Protein AF-A0ABD2H6T9-F1 (afdb_monomer)

pLDDT: mean 87.63, std 18.27, range [44.16, 98.94]

Sequence (181 aa):
MWTENDELYKSREKKKKKNRLYLDQTLDSKMRRVFILLAVLCVCDGVMFGQLCNGNSANSRRTSDKWGRGNYGASRGARLHKGLDIVCSDGSIVYAPFDVTLNGKVTVYTDPNKAAINSGINLSGEGLCFKLFYVQPDRTSGTVRAGQRLGVMLPMQSVYPEITSHIHVQMCDRSDPTPHF

Mean predicted aligned error: 11.59 Å

Secondary structure (DSSP, 8-state):
---THHHHHHHHHHHHHHHHHHHHHHHHHHHHHHHHTTS-------------BTTBTT-PBP-EETTEE-STT-EETTEE--SEEEE--TTPEEE-SSSEEEEEEE---S-GGGGGG--EEEEEETTEEEEEESEEES-SEEEE-TTSEEEEE--GGGTSTTS--EEEEEETT----GGG-

Foldseek 3Di:
DDDPVVVVVVVVVVVVVVVVVVVVVVVVVVVVVVVVVVPPPPPPVDAAFADFWDVQRPQDFAQQDPCWGQFFQTDPDVDGQLFGWGFYAAFTWTWGRAKKFWPFKAQPDPDPLCVQQGIWTWIDDPNFTKIKGQFDAPDRGDIDGGGDTGGTGTNVCSSVPGGRRTITIHTPVSPGCVVND

Solvent-accessible surface area (backbone atoms only — not comparable to full-atom values): 9852 Å² total; per-residue (Å²): 136,85,65,75,64,60,59,56,51,54,50,52,52,52,51,52,53,51,51,50,52,51,50,51,56,54,53,52,60,53,49,55,55,58,57,64,73,68,72,75,77,77,76,76,80,68,70,61,62,40,40,40,27,57,97,22,74,81,51,50,64,35,59,78,48,91,88,42,52,25,47,56,63,26,73,61,80,100,43,63,37,52,26,34,24,28,40,28,52,60,62,28,48,25,29,26,39,42,53,30,38,38,71,30,73,36,77,75,61,89,54,74,87,44,56,74,42,41,27,15,40,30,36,35,38,90,94,43,47,34,32,41,35,31,27,49,58,79,64,45,64,57,74,47,49,51,69,37,80,45,28,29,30,30,54,41,56,83,69,42,69,80,48,77,40,45,37,40,37,25,32,72,87,48,50,77,54,67,87,27,111

Nearest PDB structures (foldseek):
  5b0h-assembly1_B  TM=9.698E-01  e=4.864E-15  Homo sapiens
  4rnz-assembly1_A  TM=6.878E-01  e=1.137E-04  Helicobacter pylori 26695
  8kea-assembly1_C  TM=4.412E-01  e=7.124E-01  unclassified Caudoviricetes
  2yj6-assembly1_A  TM=2.874E-01  e=2.445E+00  Saccharolobus solfataricus P2
  8i59-assembly1_B  TM=1.963E-01  e=5.993E+00  Burkholderia sp.

Organism: Pagothenia borchgrevinki (NCBI:txid8213)

Structure (mmCIF, N/CA/C/O backbone):
data_AF-A0ABD2H6T9-F1
#
_entry.id   AF-A0ABD2H6T9-F1
#
loop_
_atom_site.group_PDB
_atom_site.id
_atom_site.type_symbol
_atom_site.label_atom_id
_atom_site.label_alt_id
_atom_site.label_comp_id
_atom_site.label_asym_id
_atom_site.label_entity_id
_atom_site.label_seq_id
_atom_site.pdbx_PDB_ins_code
_atom_site.Cartn_x
_atom_site.Cartn_y
_atom_site.Cartn_z
_atom_site.occupancy
_atom_site.B_iso_or_equiv
_atom_site.auth_seq_id
_atom_site.auth_comp_id
_atom_site.auth_asym_id
_atom_site.auth_atom_id
_atom_site.pdbx_PDB_model_num
ATOM 1 N N . MET A 1 1 ? -100.066 9.623 4.369 1.00 44.16 1 MET A N 1
ATOM 2 C CA . MET A 1 1 ? -99.700 9.409 2.956 1.00 44.16 1 MET A CA 1
ATOM 3 C C . MET A 1 1 ? -98.187 9.259 2.910 1.00 44.16 1 MET A C 1
ATOM 5 O O . MET A 1 1 ? -97.481 10.254 2.999 1.00 44.16 1 MET A O 1
ATOM 9 N N . TRP A 1 2 ? -97.709 8.013 2.960 1.00 49.19 2 TRP A N 1
ATOM 10 C CA . TRP A 1 2 ? -96.285 7.678 2.893 1.00 49.19 2 TRP A CA 1
ATOM 11 C C . TRP A 1 2 ? -95.826 7.879 1.453 1.00 49.19 2 TRP A C 1
ATOM 13 O O . TRP A 1 2 ? -96.452 7.335 0.548 1.00 49.19 2 TRP A O 1
ATOM 23 N N . THR A 1 3 ? -94.786 8.675 1.222 1.00 49.19 3 THR A N 1
ATOM 24 C CA . THR A 1 3 ? -94.218 8.807 -0.119 1.00 49.19 3 THR A CA 1
ATOM 25 C C . THR A 1 3 ? -93.032 7.855 -0.245 1.00 49.19 3 THR A C 1
ATOM 27 O O . THR A 1 3 ? -92.001 8.010 0.407 1.00 49.19 3 THR A O 1
ATOM 30 N N . GLU A 1 4 ? -93.198 6.858 -1.116 1.00 55.41 4 GLU A N 1
ATOM 31 C CA . GLU A 1 4 ? -92.241 5.808 -1.518 1.00 55.41 4 GLU A CA 1
ATOM 32 C C . GLU A 1 4 ? -90.841 6.330 -1.918 1.00 55.41 4 GLU A C 1
ATOM 34 O O . GLU A 1 4 ? -89.879 5.570 -2.029 1.00 55.41 4 GLU A O 1
ATOM 39 N N . ASN A 1 5 ? -90.691 7.644 -2.087 1.00 56.50 5 ASN A N 1
ATOM 40 C CA . ASN A 1 5 ? -89.434 8.307 -2.418 1.00 56.50 5 ASN A CA 1
ATOM 41 C C . ASN A 1 5 ? -88.401 8.281 -1.278 1.00 56.50 5 ASN A C 1
ATOM 43 O O . ASN A 1 5 ? -87.198 8.291 -1.550 1.00 56.50 5 ASN A O 1
ATOM 47 N N . ASP A 1 6 ? -88.838 8.213 -0.018 1.00 59.06 6 ASP A N 1
ATOM 48 C CA . ASP A 1 6 ? -87.937 8.334 1.135 1.00 59.06 6 ASP A CA 1
ATOM 49 C C . ASP A 1 6 ? -87.168 7.025 1.425 1.00 59.06 6 ASP A C 1
ATOM 51 O O . ASP A 1 6 ? -85.996 7.036 1.821 1.00 59.06 6 ASP A O 1
ATOM 55 N N . GLU A 1 7 ? -87.781 5.870 1.141 1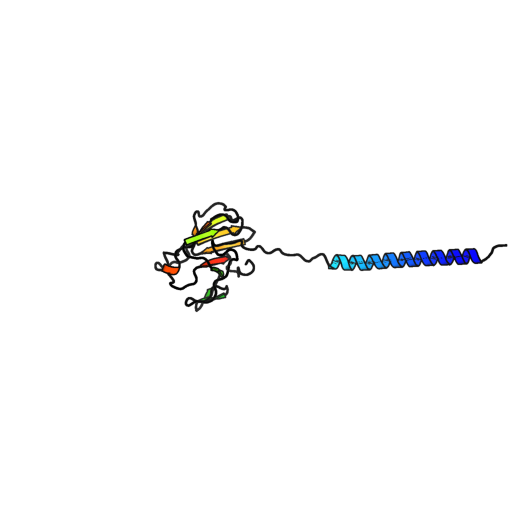.00 61.25 7 GLU A N 1
ATOM 56 C CA . GLU A 1 7 ? -87.110 4.566 1.229 1.00 61.25 7 GLU A CA 1
ATOM 57 C C . GLU A 1 7 ? -86.126 4.340 0.077 1.00 61.25 7 GLU A C 1
ATOM 59 O O . GLU A 1 7 ? -85.009 3.849 0.289 1.00 61.25 7 GLU A O 1
ATOM 64 N N . LEU A 1 8 ? -86.487 4.765 -1.140 1.00 60.56 8 LEU A N 1
ATOM 65 C CA . LEU A 1 8 ? -85.614 4.658 -2.308 1.00 60.56 8 LEU A CA 1
ATOM 66 C C . LEU A 1 8 ? -84.350 5.521 -2.143 1.00 60.56 8 LEU A C 1
ATOM 68 O O . LEU A 1 8 ? -83.248 5.102 -2.517 1.00 60.56 8 LEU A O 1
ATOM 72 N N . TYR A 1 9 ? -84.491 6.700 -1.528 1.00 61.84 9 TYR A N 1
ATOM 73 C CA . TYR A 1 9 ? -83.377 7.588 -1.200 1.00 61.84 9 TYR A CA 1
ATOM 74 C C . TYR A 1 9 ? -82.434 6.967 -0.155 1.00 61.84 9 TYR A C 1
ATOM 76 O O . TYR A 1 9 ? -81.223 6.875 -0.382 1.00 61.84 9 TYR A O 1
ATOM 84 N N . LYS A 1 10 ? -82.978 6.427 0.945 1.00 66.06 10 LYS A N 1
ATOM 85 C CA . LYS A 1 10 ? -82.189 5.744 1.991 1.00 66.06 10 LYS A CA 1
ATOM 86 C C . LYS A 1 10 ? -81.470 4.496 1.465 1.00 66.06 10 LYS A C 1
ATOM 88 O O . LYS A 1 10 ? -80.332 4.224 1.861 1.00 66.06 10 LYS A O 1
ATOM 93 N N . SER A 1 11 ? -82.092 3.760 0.543 1.00 68.00 11 SER A N 1
ATOM 94 C CA . SER A 1 11 ? -81.490 2.605 -0.138 1.00 68.00 11 SER A CA 1
ATOM 95 C C . SER A 1 11 ? -80.288 3.003 -1.011 1.00 68.00 11 SER A C 1
ATOM 97 O O . SER A 1 11 ? -79.216 2.392 -0.923 1.00 68.00 11 SER A O 1
ATOM 99 N N . ARG A 1 12 ? -80.412 4.087 -1.792 1.00 68.44 12 ARG A N 1
ATOM 100 C CA . ARG A 1 12 ? -79.323 4.612 -2.638 1.00 68.44 12 ARG A CA 1
ATOM 101 C C . ARG A 1 12 ? -78.134 5.117 -1.8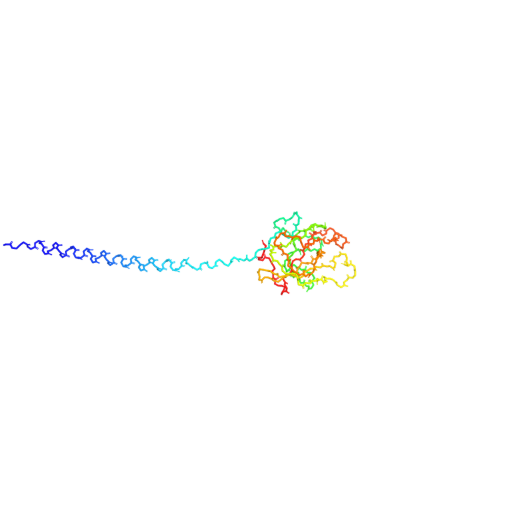17 1.00 68.44 12 ARG A C 1
ATOM 103 O O . ARG A 1 12 ? -76.992 4.817 -2.171 1.00 68.44 12 ARG A O 1
ATOM 110 N N . GLU A 1 13 ? -78.381 5.796 -0.700 1.00 71.12 13 GLU A N 1
ATOM 111 C CA . GLU A 1 13 ? -77.326 6.277 0.204 1.00 71.12 13 GLU A CA 1
ATOM 112 C C . GLU A 1 13 ? -76.579 5.132 0.906 1.00 71.12 13 GLU A C 1
ATOM 114 O O . GLU A 1 13 ? -75.345 5.140 0.981 1.00 71.12 13 GLU A O 1
ATOM 119 N N . LYS A 1 14 ? -77.286 4.076 1.336 1.00 64.81 14 LYS A N 1
ATOM 120 C CA . LYS A 1 14 ? -76.640 2.863 1.873 1.00 64.81 14 LYS A CA 1
ATOM 121 C C . LYS A 1 14 ? -75.766 2.171 0.825 1.00 64.81 14 LYS A C 1
ATOM 123 O O . LYS A 1 14 ? -74.656 1.748 1.148 1.00 64.81 14 LYS A O 1
ATOM 128 N N . LYS A 1 15 ? -76.222 2.088 -0.430 1.00 62.81 15 LYS A N 1
ATOM 129 C CA . LYS A 1 15 ? -75.455 1.474 -1.527 1.00 62.81 15 LYS A CA 1
ATOM 130 C C . LYS A 1 15 ? -74.214 2.299 -1.892 1.00 62.81 15 LYS A C 1
ATOM 132 O O . LYS A 1 15 ? -73.145 1.720 -2.069 1.00 62.81 15 LYS A O 1
ATOM 137 N N . LYS A 1 16 ? -74.314 3.637 -1.907 1.00 61.25 16 LYS A N 1
ATOM 138 C CA . LYS A 1 16 ? -73.161 4.541 -2.077 1.00 61.25 16 LYS A CA 1
ATOM 139 C C . LYS A 1 16 ? -72.138 4.394 -0.951 1.00 61.25 16 LYS A C 1
ATOM 141 O O . LYS A 1 16 ? -70.955 4.240 -1.242 1.00 61.25 16 LYS A O 1
ATOM 146 N N . LYS A 1 17 ? -72.570 4.382 0.317 1.00 62.22 17 LYS A N 1
ATOM 147 C CA . LYS A 1 17 ? -71.663 4.184 1.463 1.00 62.22 17 LYS A CA 1
ATOM 148 C C . LYS A 1 17 ? -70.980 2.820 1.426 1.00 62.22 17 LYS A C 1
ATOM 150 O O . LYS A 1 17 ? -69.776 2.750 1.644 1.00 62.22 17 LYS A O 1
ATOM 155 N N . LYS A 1 18 ? -71.716 1.756 1.088 1.00 64.00 18 LYS A N 1
ATOM 156 C CA . LYS A 1 18 ? -71.163 0.398 0.988 1.00 64.00 18 LYS A CA 1
ATOM 157 C C . LYS A 1 18 ? -70.146 0.273 -0.149 1.00 64.00 18 LYS A C 1
ATOM 159 O O . LYS A 1 18 ? -69.082 -0.289 0.075 1.00 64.00 18 LYS A O 1
ATOM 164 N N . ASN A 1 19 ? -70.419 0.861 -1.318 1.00 58.62 19 ASN A N 1
ATOM 165 C CA . ASN A 1 19 ? -69.454 0.909 -2.421 1.00 58.62 19 ASN A CA 1
ATOM 166 C C . ASN A 1 19 ? -68.223 1.756 -2.080 1.00 58.62 19 ASN A C 1
ATOM 168 O O . ASN A 1 19 ? -67.123 1.369 -2.451 1.00 58.62 19 ASN A O 1
ATOM 172 N N . ARG A 1 20 ? -68.384 2.871 -1.354 1.00 58.09 20 ARG A N 1
ATOM 173 C CA . ARG A 1 20 ? -67.258 3.707 -0.908 1.00 58.09 20 ARG A CA 1
ATOM 174 C C . ARG A 1 20 ? -66.355 2.961 0.074 1.00 58.09 20 ARG A C 1
ATOM 176 O O . ARG A 1 20 ? -65.150 2.976 -0.115 1.00 58.09 20 ARG A O 1
ATOM 183 N N . LEU A 1 21 ? -66.942 2.256 1.045 1.00 58.50 21 LEU A N 1
ATOM 184 C CA . LEU A 1 21 ? -66.225 1.386 1.986 1.00 58.50 21 LEU A CA 1
ATOM 185 C C . LEU A 1 21 ? -65.498 0.235 1.279 1.00 58.50 21 LEU A C 1
ATOM 187 O O . LEU A 1 21 ? -64.353 -0.048 1.610 1.00 58.50 21 LEU A O 1
ATOM 191 N N . TYR A 1 22 ? -66.130 -0.396 0.284 1.00 55.28 22 TYR A N 1
ATOM 192 C CA . TYR A 1 22 ? -65.488 -1.440 -0.521 1.00 55.28 22 TYR A CA 1
ATOM 193 C C . TYR A 1 22 ? -64.312 -0.884 -1.338 1.00 55.28 22 TYR A C 1
ATOM 195 O O . TYR A 1 22 ? -63.254 -1.505 -1.392 1.00 55.28 22 TYR A O 1
ATOM 203 N N . LEU A 1 23 ? -64.468 0.305 -1.935 1.00 55.66 23 LEU A N 1
ATOM 204 C CA . LEU A 1 23 ? -63.395 0.966 -2.680 1.00 55.66 23 LEU A CA 1
ATOM 205 C C . LEU A 1 23 ? -62.211 1.308 -1.759 1.00 55.66 23 LEU A C 1
ATOM 207 O O . LEU A 1 23 ? -61.081 0.989 -2.111 1.00 55.66 23 LEU A O 1
ATOM 211 N N . ASP A 1 24 ? -62.472 1.855 -0.567 1.00 55.12 24 ASP A N 1
ATOM 212 C CA . ASP A 1 24 ? -61.450 2.189 0.441 1.00 55.12 24 ASP A CA 1
ATOM 213 C C . ASP A 1 24 ? -60.686 0.940 0.916 1.00 55.12 24 ASP A C 1
ATOM 215 O O . ASP A 1 24 ? -59.458 0.900 0.896 1.00 55.12 24 ASP A O 1
ATOM 219 N N . GLN A 1 25 ? -61.411 -0.141 1.231 1.00 55.91 25 GLN A N 1
ATOM 220 C CA . GLN A 1 25 ? -60.817 -1.422 1.639 1.00 55.91 25 GLN A CA 1
ATOM 221 C C . GLN A 1 25 ? -59.960 -2.057 0.528 1.00 55.91 25 GLN A C 1
ATOM 223 O O . GLN A 1 25 ? -58.920 -2.659 0.803 1.00 55.91 25 GLN A O 1
ATOM 228 N N . THR A 1 26 ? -60.366 -1.919 -0.739 1.00 51.72 26 THR A N 1
ATOM 229 C CA . THR A 1 26 ? -59.589 -2.436 -1.882 1.00 51.72 26 THR A CA 1
ATOM 230 C C . THR A 1 26 ? -58.379 -1.569 -2.247 1.00 51.72 26 THR A C 1
ATOM 232 O O . THR A 1 26 ? -57.366 -2.111 -2.697 1.00 51.72 26 THR A O 1
ATOM 235 N N . LEU A 1 27 ? -58.446 -0.252 -2.021 1.00 52.72 27 LEU A N 1
ATOM 236 C CA . LEU A 1 27 ? -57.326 0.679 -2.203 1.00 52.72 27 LEU A CA 1
ATOM 237 C C . LEU A 1 27 ? -56.235 0.451 -1.144 1.00 52.72 27 LEU A C 1
ATOM 239 O O . LEU A 1 27 ? -55.056 0.397 -1.496 1.00 52.72 27 LEU A O 1
ATOM 243 N N . ASP A 1 28 ? -56.618 0.201 0.110 1.00 54.38 28 ASP A N 1
ATOM 244 C CA . ASP A 1 28 ? -55.701 -0.056 1.232 1.00 54.38 28 ASP A CA 1
ATOM 245 C C . ASP A 1 28 ? -54.959 -1.409 1.091 1.00 54.38 28 ASP A C 1
ATOM 247 O O . ASP A 1 28 ? -53.743 -1.522 1.279 1.00 54.38 28 ASP A O 1
ATOM 251 N N . SER A 1 29 ? -55.657 -2.449 0.612 1.00 53.50 29 SER A N 1
ATOM 252 C CA . SER A 1 29 ? -55.081 -3.781 0.356 1.00 53.50 29 SER A CA 1
ATOM 253 C C . SER A 1 29 ? -54.033 -3.810 -0.768 1.00 53.50 29 SER A C 1
ATOM 255 O O . SER A 1 29 ? -53.093 -4.611 -0.696 1.00 53.50 29 SER A O 1
ATOM 257 N N . LYS A 1 30 ? -54.195 -2.994 -1.818 1.00 52.72 30 LYS A N 1
ATOM 258 C CA . LYS A 1 30 ? -53.235 -2.914 -2.933 1.00 52.72 30 LYS A CA 1
ATOM 259 C C . LYS A 1 30 ? -52.037 -2.033 -2.580 1.00 52.72 30 LYS A C 1
ATOM 261 O O . LYS A 1 30 ? -50.915 -2.415 -2.903 1.00 52.72 30 LYS A O 1
ATOM 266 N N . MET A 1 31 ? -52.244 -0.925 -1.862 1.00 53.78 31 MET A N 1
ATOM 267 C CA . MET A 1 31 ? -51.153 -0.039 -1.436 1.00 53.78 31 MET A CA 1
ATOM 268 C C . MET A 1 31 ? -50.222 -0.704 -0.420 1.00 53.78 31 MET A C 1
ATOM 270 O O . MET A 1 31 ? -49.008 -0.640 -0.592 1.00 53.78 31 MET A O 1
ATOM 274 N N . ARG A 1 32 ? -50.749 -1.441 0.570 1.00 50.56 32 ARG A N 1
ATOM 275 C CA . ARG A 1 32 ? -49.905 -2.174 1.537 1.00 50.56 32 ARG A CA 1
ATOM 276 C C . ARG A 1 32 ? -48.982 -3.203 0.884 1.00 50.56 32 ARG A C 1
ATOM 278 O O . ARG A 1 32 ? -47.858 -3.380 1.337 1.00 50.56 32 ARG A O 1
ATOM 285 N N . ARG A 1 33 ? -49.420 -3.867 -0.191 1.00 49.84 33 ARG A N 1
ATOM 286 C CA . ARG A 1 33 ? -48.581 -4.843 -0.911 1.00 49.84 33 ARG A CA 1
ATOM 287 C C . ARG A 1 33 ? -47.489 -4.174 -1.744 1.00 49.84 33 ARG A C 1
ATOM 289 O O . ARG A 1 33 ? -46.393 -4.713 -1.824 1.00 49.84 33 ARG A O 1
ATOM 296 N N . VAL A 1 34 ? -47.760 -2.997 -2.309 1.00 51.56 34 VAL A N 1
ATOM 297 C CA . VAL A 1 34 ? -46.768 -2.224 -3.075 1.00 51.56 34 VAL A CA 1
ATOM 298 C C . VAL A 1 34 ? -45.720 -1.588 -2.153 1.00 51.56 34 VAL A C 1
ATOM 300 O O . VAL A 1 34 ? -44.543 -1.592 -2.492 1.00 51.56 34 VAL A O 1
ATOM 303 N N . PHE A 1 35 ? -46.105 -1.131 -0.956 1.00 46.03 35 PHE A N 1
ATOM 304 C CA . PHE A 1 35 ? -45.155 -0.566 0.010 1.00 46.03 35 PHE A CA 1
ATOM 305 C C . PHE A 1 35 ? -44.273 -1.618 0.705 1.00 46.03 35 PHE A C 1
ATOM 307 O O . PHE A 1 35 ? -43.118 -1.330 1.001 1.00 46.03 35 PHE A O 1
ATOM 314 N N . ILE A 1 36 ? -44.759 -2.847 0.918 1.00 49.41 36 ILE A N 1
ATOM 315 C CA . ILE A 1 36 ? -43.944 -3.924 1.516 1.00 49.41 36 ILE A CA 1
ATOM 316 C C . ILE A 1 36 ? -42.931 -4.500 0.507 1.00 49.41 36 ILE A C 1
ATOM 318 O O . ILE A 1 36 ? -41.855 -4.939 0.901 1.00 49.41 36 ILE A O 1
ATOM 322 N N . LEU A 1 37 ? -43.218 -4.435 -0.798 1.00 45.34 37 LEU A N 1
ATOM 323 C CA . LEU A 1 37 ? -42.283 -4.855 -1.853 1.00 45.34 37 LEU A CA 1
ATOM 324 C C . LEU A 1 37 ? -41.152 -3.845 -2.131 1.00 45.34 37 LEU A C 1
ATOM 326 O O . LEU A 1 37 ? -40.207 -4.197 -2.831 1.00 45.34 37 LEU A O 1
ATOM 330 N N . LEU A 1 38 ? -41.207 -2.628 -1.575 1.00 47.94 38 LEU A N 1
ATOM 331 C CA . LEU A 1 38 ? -40.192 -1.584 -1.792 1.00 47.94 38 LEU A CA 1
ATOM 332 C C . LEU A 1 38 ? -39.198 -1.405 -0.625 1.00 47.94 38 LEU A C 1
ATOM 334 O O . LEU A 1 38 ? -38.320 -0.552 -0.707 1.00 47.94 38 LEU A O 1
ATOM 338 N N . ALA A 1 39 ? -39.321 -2.177 0.460 1.00 52.03 39 ALA A N 1
ATOM 339 C CA . ALA A 1 39 ? -38.617 -1.920 1.723 1.00 52.03 39 ALA A CA 1
ATOM 340 C C . ALA A 1 39 ? -37.521 -2.945 2.082 1.00 52.03 39 ALA A C 1
ATOM 342 O O . ALA A 1 39 ? -37.197 -3.107 3.255 1.00 52.03 39 ALA A O 1
ATOM 343 N N . VAL A 1 40 ? -36.935 -3.638 1.100 1.00 54.94 40 VAL A N 1
ATOM 344 C CA . VAL A 1 40 ? -35.737 -4.477 1.317 1.00 54.94 40 VAL A CA 1
ATOM 345 C C . VAL A 1 40 ? -34.719 -4.247 0.198 1.00 54.94 40 VAL A C 1
ATOM 347 O O . VAL A 1 40 ? -34.244 -5.171 -0.453 1.00 54.94 40 VAL A O 1
ATOM 350 N N . LEU A 1 41 ? -34.363 -2.986 -0.043 1.00 54.38 41 LEU A N 1
ATOM 351 C CA . LEU A 1 41 ? -33.025 -2.690 -0.545 1.00 54.38 41 LEU A CA 1
ATOM 352 C C . LEU A 1 41 ? -32.121 -2.694 0.685 1.00 54.38 41 LEU A C 1
ATOM 354 O O . LEU A 1 41 ? -31.950 -1.676 1.349 1.00 54.38 41 LEU A O 1
ATOM 358 N N . CYS A 1 42 ? -31.624 -3.880 1.042 1.00 57.53 42 CYS A N 1
ATOM 359 C CA . CYS A 1 42 ? -30.495 -3.997 1.951 1.00 57.53 42 CYS A CA 1
ATOM 360 C C . CYS A 1 42 ? -29.316 -3.341 1.227 1.00 57.53 42 CYS A C 1
ATOM 362 O O . CYS A 1 42 ? -28.673 -3.965 0.382 1.00 57.53 42 CYS A O 1
ATOM 364 N N . VAL A 1 43 ? -29.117 -2.044 1.454 1.00 54.59 43 VAL A N 1
ATOM 365 C CA . VAL A 1 43 ? -27.894 -1.367 1.042 1.00 54.59 43 VAL A CA 1
ATOM 366 C C . VAL A 1 43 ? -26.831 -1.933 1.969 1.00 54.59 43 VAL A C 1
ATOM 368 O O . VAL A 1 43 ? -26.699 -1.527 3.119 1.00 54.59 43 VAL A O 1
ATOM 371 N N . CYS A 1 44 ? -26.163 -2.991 1.520 1.00 58.03 44 CYS A N 1
ATOM 372 C CA . CYS A 1 44 ? -24.944 -3.445 2.155 1.00 58.03 44 CYS A CA 1
ATOM 373 C C . CYS A 1 44 ? -23.916 -2.345 1.882 1.00 58.03 44 CYS A C 1
ATOM 375 O O . CYS A 1 44 ? -23.270 -2.373 0.835 1.00 58.03 44 CYS A O 1
ATOM 377 N N . ASP A 1 45 ? -23.819 -1.348 2.761 1.00 67.19 45 ASP A N 1
ATOM 378 C CA . ASP A 1 45 ? -22.731 -0.377 2.710 1.00 67.19 45 ASP A CA 1
ATOM 379 C C . ASP A 1 45 ? -21.425 -1.163 2.880 1.00 67.19 45 ASP A C 1
ATOM 381 O O . ASP A 1 45 ? -21.084 -1.640 3.964 1.00 67.19 45 ASP A O 1
ATOM 385 N N . GLY A 1 46 ? -20.745 -1.413 1.761 1.00 82.31 46 GLY A N 1
ATOM 386 C CA . GLY A 1 46 ? -19.451 -2.073 1.754 1.00 82.31 46 GLY A CA 1
ATOM 387 C C . GLY A 1 46 ? -18.422 -1.176 2.430 1.00 82.31 46 GLY A C 1
ATOM 388 O O . GLY A 1 46 ? -18.403 0.034 2.212 1.00 82.31 46 GLY A O 1
ATOM 389 N N . VAL A 1 47 ? -17.551 -1.763 3.249 1.00 94.19 47 VAL A N 1
ATOM 390 C CA . VAL A 1 47 ? -16.431 -1.033 3.853 1.00 94.19 47 VAL A CA 1
ATOM 391 C C . VAL A 1 47 ? -15.504 -0.544 2.745 1.00 94.19 47 VAL A C 1
ATOM 393 O O . VAL A 1 47 ? -15.024 -1.354 1.948 1.00 94.19 47 VAL A O 1
ATOM 396 N N . MET A 1 48 ? -15.229 0.760 2.724 1.00 97.19 48 MET A N 1
ATOM 397 C CA . MET A 1 48 ? -14.318 1.397 1.771 1.00 97.19 48 MET A CA 1
ATOM 398 C C . MET A 1 48 ? -13.045 1.851 2.479 1.00 97.19 48 MET A C 1
ATOM 400 O O . MET A 1 48 ? -13.083 2.370 3.595 1.00 97.19 48 MET A O 1
ATOM 404 N N . PHE A 1 49 ? -11.902 1.677 1.824 1.00 98.38 49 PHE A N 1
ATOM 405 C CA . PHE A 1 49 ? -10.630 2.156 2.342 1.00 98.38 49 PHE A CA 1
ATOM 406 C C . PHE A 1 49 ? -10.555 3.677 2.228 1.00 98.38 49 PHE A C 1
ATOM 408 O O . PHE A 1 49 ? -10.625 4.234 1.131 1.00 98.38 49 PHE A O 1
ATOM 415 N N . GLY A 1 50 ? -10.317 4.350 3.356 1.00 98.50 50 GLY A N 1
ATOM 416 C CA . GLY A 1 50 ? -9.862 5.735 3.353 1.00 98.50 50 GLY A CA 1
ATOM 417 C C . GLY A 1 50 ? -8.502 5.892 2.665 1.00 98.50 50 GLY A C 1
ATOM 418 O O . GLY A 1 50 ? -7.857 4.919 2.263 1.00 98.50 50 GLY A O 1
ATOM 419 N N . GLN A 1 51 ? -8.051 7.137 2.520 1.00 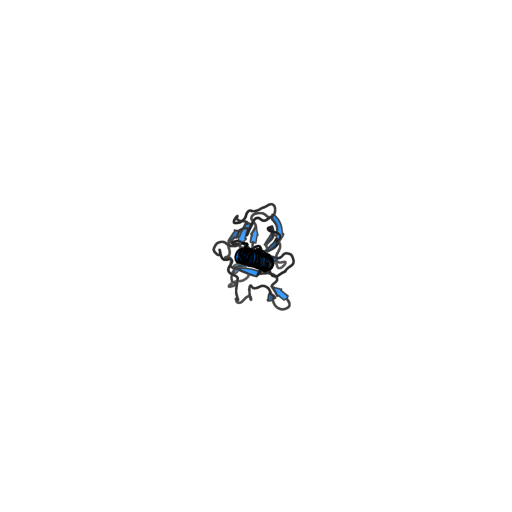98.62 51 GLN A N 1
ATOM 420 C CA . GLN A 1 51 ? -6.760 7.453 1.910 1.00 98.62 51 GLN A CA 1
ATOM 421 C C . GLN A 1 51 ? -5.629 6.648 2.562 1.00 98.62 51 GLN A C 1
ATOM 423 O O . GLN A 1 51 ? -5.401 6.755 3.763 1.00 98.62 51 GLN A O 1
ATOM 428 N N . LEU A 1 52 ? -4.878 5.896 1.757 1.00 98.69 52 LEU A N 1
ATOM 429 C CA . LEU A 1 52 ? -3.727 5.136 2.238 1.00 98.69 52 LEU A CA 1
ATOM 430 C C . LEU A 1 52 ? -2.424 5.915 2.151 1.00 98.69 52 LEU A C 1
ATOM 432 O O . LEU A 1 52 ? -1.561 5.728 2.998 1.00 98.69 52 LEU A O 1
ATOM 436 N N . CYS A 1 53 ? -2.254 6.764 1.139 1.00 98.75 53 CYS A N 1
ATOM 437 C CA . CYS A 1 53 ? -0.968 7.393 0.865 1.00 98.75 53 CYS A CA 1
ATOM 438 C C . CYS A 1 53 ? -1.073 8.910 0.756 1.00 98.75 53 CYS A C 1
ATOM 440 O O . CYS A 1 53 ? -1.963 9.451 0.092 1.00 98.75 53 CYS A O 1
ATOM 442 N N . ASN A 1 54 ? -0.129 9.614 1.378 1.00 98.69 54 ASN A N 1
ATOM 443 C CA . ASN A 1 54 ? 0.021 11.050 1.199 1.00 98.69 54 ASN A CA 1
ATOM 444 C C . ASN A 1 54 ? 0.277 11.399 -0.276 1.00 98.69 54 ASN A C 1
ATOM 446 O O . ASN A 1 54 ? 1.130 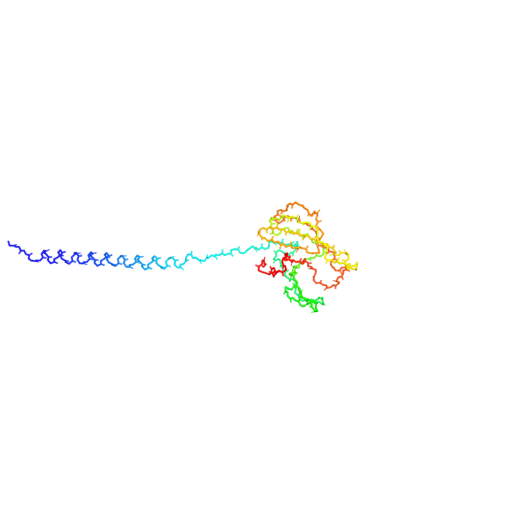10.797 -0.927 1.00 98.69 54 ASN A O 1
ATOM 450 N N . GLY A 1 55 ? -0.475 12.373 -0.792 1.00 97.88 55 GLY A N 1
ATOM 451 C CA . GLY A 1 55 ? -0.471 12.736 -2.213 1.00 97.88 55 GLY A CA 1
ATOM 452 C C . GLY A 1 55 ? -1.374 11.878 -3.111 1.00 97.88 55 GLY A C 1
ATOM 453 O O . GLY A 1 55 ? -1.435 12.142 -4.306 1.00 97.88 55 GLY A O 1
ATOM 454 N N . ASN A 1 56 ? -2.104 10.893 -2.567 1.00 98.50 56 ASN A N 1
ATOM 455 C CA . ASN A 1 56 ? -3.061 10.070 -3.315 1.00 98.50 56 ASN A CA 1
ATOM 456 C C . ASN A 1 56 ? -4.378 9.870 -2.536 1.00 98.50 56 ASN A C 1
ATOM 458 O O . ASN A 1 56 ? -4.696 8.767 -2.095 1.00 98.50 56 ASN A O 1
ATOM 462 N N . SER A 1 57 ? -5.150 10.946 -2.351 1.00 97.81 57 SER A N 1
ATOM 463 C CA . SER A 1 57 ? -6.415 10.921 -1.592 1.00 97.81 57 SER A CA 1
ATOM 464 C C . SER A 1 57 ? -7.494 10.022 -2.198 1.00 97.81 57 SER A C 1
ATOM 466 O O . SER A 1 57 ? -8.321 9.489 -1.467 1.00 97.81 57 SER A O 1
ATOM 468 N N . ALA A 1 58 ? -7.465 9.818 -3.516 1.00 97.81 58 ALA A N 1
ATOM 469 C CA . ALA A 1 58 ? -8.420 8.980 -4.236 1.00 97.81 58 ALA A CA 1
ATOM 470 C C . ALA A 1 58 ? -8.019 7.495 -4.298 1.00 97.81 58 ALA A C 1
ATOM 472 O O . ALA A 1 58 ? -8.683 6.726 -4.987 1.00 97.81 58 ALA A O 1
ATOM 473 N N . ASN A 1 59 ? -6.913 7.092 -3.654 1.00 98.56 59 ASN A N 1
ATOM 474 C CA . ASN A 1 59 ? -6.362 5.737 -3.756 1.00 98.56 59 ASN A CA 1
ATOM 475 C C . ASN A 1 59 ? -6.231 5.260 -5.219 1.00 98.56 59 ASN A C 1
ATOM 477 O O . ASN A 1 59 ? -6.579 4.130 -5.566 1.00 98.56 59 ASN A O 1
ATOM 481 N N . SER A 1 60 ? -5.725 6.132 -6.098 1.00 98.56 60 SER A N 1
ATOM 482 C CA . SER A 1 60 ? -5.495 5.792 -7.503 1.00 98.56 60 SER A CA 1
ATOM 483 C C . SER A 1 60 ? -4.639 4.527 -7.628 1.00 98.56 60 SER A C 1
ATOM 485 O O . SER A 1 60 ? -3.654 4.335 -6.907 1.00 98.56 60 SER A O 1
ATOM 487 N N . ARG A 1 61 ? -5.060 3.635 -8.526 1.00 98.56 61 ARG A N 1
ATOM 488 C CA . ARG A 1 61 ? -4.487 2.298 -8.700 1.00 98.56 61 ARG A CA 1
ATOM 489 C C . ARG A 1 61 ? -3.310 2.356 -9.664 1.00 98.56 61 ARG A C 1
ATOM 491 O O . ARG A 1 61 ? -3.377 3.033 -10.690 1.00 98.56 61 ARG A O 1
ATOM 498 N N . ARG A 1 62 ? -2.256 1.592 -9.382 1.00 98.44 62 ARG A N 1
ATOM 499 C CA . ARG A 1 62 ? -1.158 1.393 -10.330 1.00 98.44 62 ARG A CA 1
ATOM 500 C C . ARG A 1 62 ? -1.676 0.652 -11.564 1.00 98.44 62 ARG A C 1
ATOM 502 O O . ARG A 1 62 ? -2.312 -0.399 -11.464 1.00 98.44 62 ARG A O 1
ATOM 509 N N . THR A 1 63 ? -1.356 1.186 -12.736 1.00 97.62 63 THR A N 1
ATOM 510 C CA . THR A 1 63 ? -1.739 0.626 -14.036 1.00 97.62 63 THR A CA 1
ATOM 511 C C . THR A 1 63 ? -0.667 -0.336 -14.558 1.00 97.62 63 THR A C 1
ATOM 513 O O . THR A 1 63 ? -0.168 -1.171 -13.804 1.00 97.62 63 THR A O 1
ATOM 516 N N . SER A 1 64 ? -0.352 -0.281 -15.855 1.00 97.81 64 SER A N 1
ATOM 517 C CA . SER A 1 64 ? 0.750 -1.031 -16.455 1.00 97.81 64 SER A CA 1
ATOM 518 C C . SER A 1 64 ? 2.024 -0.196 -16.465 1.00 97.81 64 SER A C 1
ATOM 520 O O . SER A 1 64 ? 1.977 0.986 -16.791 1.00 97.81 64 SER A O 1
ATOM 522 N N . ASP A 1 65 ? 3.148 -0.840 -16.191 1.00 97.69 65 ASP A N 1
ATOM 523 C CA . ASP A 1 65 ? 4.501 -0.342 -16.435 1.00 97.69 65 ASP A CA 1
ATOM 524 C C . ASP A 1 65 ? 5.398 -1.519 -16.870 1.00 97.69 65 ASP A C 1
ATOM 526 O O . ASP A 1 65 ? 4.908 -2.631 -17.107 1.00 97.69 65 ASP A O 1
ATOM 530 N N . LYS A 1 66 ? 6.711 -1.300 -17.002 1.00 96.94 66 LYS A N 1
ATOM 531 C CA . LYS A 1 66 ? 7.647 -2.337 -17.471 1.00 96.94 66 LYS A CA 1
ATOM 532 C C . LYS A 1 66 ? 7.749 -3.559 -16.543 1.00 96.94 66 LYS A C 1
ATOM 534 O O . LYS A 1 66 ? 8.219 -4.608 -16.972 1.00 96.94 66 LYS A O 1
ATOM 539 N N . TRP A 1 67 ? 7.308 -3.440 -15.288 1.00 97.12 67 TRP A N 1
ATOM 540 C CA . TRP A 1 67 ? 7.331 -4.515 -14.291 1.00 97.12 67 TRP A CA 1
ATOM 541 C C . TRP A 1 67 ? 5.998 -5.271 -14.193 1.00 97.12 67 TRP A C 1
ATOM 543 O O . TRP A 1 67 ? 5.854 -6.174 -13.367 1.00 97.12 67 TRP A O 1
ATOM 553 N N . GLY A 1 68 ? 5.012 -4.915 -15.019 1.00 97.44 68 GLY A N 1
ATOM 554 C CA . GLY A 1 68 ? 3.710 -5.571 -15.086 1.00 97.44 68 GLY A CA 1
ATOM 555 C C . GLY A 1 68 ? 2.560 -4.642 -14.713 1.00 97.44 68 GLY A C 1
ATOM 556 O O . GLY A 1 68 ? 2.606 -3.442 -14.962 1.00 97.44 68 GLY A O 1
ATOM 557 N N . ARG A 1 69 ? 1.487 -5.221 -14.158 1.00 98.06 69 ARG A N 1
ATOM 558 C CA . ARG A 1 69 ? 0.229 -4.511 -13.861 1.00 98.06 69 ARG A CA 1
ATOM 559 C C . ARG A 1 69 ? -0.142 -4.611 -12.386 1.00 98.06 69 ARG A C 1
ATOM 561 O O . ARG A 1 69 ? 0.067 -5.673 -11.785 1.00 98.06 69 ARG A O 1
ATOM 568 N N . GLY A 1 70 ? -0.715 -3.538 -11.845 1.00 98.25 70 GLY A N 1
ATOM 569 C CA . GLY A 1 70 ? -1.058 -3.416 -10.426 1.00 98.25 70 GLY A CA 1
ATOM 570 C C . GLY A 1 70 ? -2.416 -3.978 -9.993 1.00 98.25 70 GLY A C 1
ATOM 571 O O . GLY A 1 70 ? -2.684 -4.080 -8.800 1.00 98.25 70 GLY A O 1
ATOM 572 N N . ASN A 1 71 ? -3.280 -4.379 -10.928 1.00 98.50 71 ASN A N 1
ATOM 573 C CA . ASN A 1 71 ? -4.601 -4.916 -10.597 1.00 98.50 71 ASN A CA 1
ATOM 574 C C . ASN A 1 71 ? -4.538 -6.341 -10.014 1.00 98.50 71 ASN A C 1
ATOM 576 O O . ASN A 1 71 ? -3.625 -7.117 -10.324 1.00 98.50 71 ASN A O 1
ATOM 580 N N . TYR A 1 72 ? -5.546 -6.711 -9.220 1.00 98.62 72 TYR A N 1
ATOM 581 C CA . TYR A 1 72 ? -5.738 -8.091 -8.771 1.00 98.62 72 TYR A CA 1
ATOM 582 C C . TYR A 1 72 ? -5.848 -9.041 -9.970 1.00 98.62 72 TYR A C 1
ATOM 584 O O . TYR A 1 72 ? -6.393 -8.689 -11.019 1.00 98.62 72 TYR A O 1
ATOM 592 N N . GLY A 1 73 ? -5.269 -10.236 -9.846 1.00 98.19 73 GLY A N 1
ATOM 593 C CA . GLY A 1 73 ? -5.279 -11.238 -10.911 1.00 98.19 73 GLY A CA 1
ATOM 594 C C . GLY A 1 73 ? -4.326 -10.957 -12.080 1.00 98.19 73 GLY A C 1
ATOM 595 O O . GLY A 1 73 ? -4.253 -11.768 -12.998 1.00 98.19 73 GLY A O 1
ATOM 596 N N . ALA A 1 74 ? -3.554 -9.863 -12.068 1.00 97.75 74 ALA A N 1
ATOM 597 C CA . ALA A 1 74 ? -2.528 -9.623 -13.082 1.00 97.75 74 ALA A CA 1
ATOM 598 C C . ALA A 1 74 ? -1.483 -10.757 -13.123 1.00 97.75 74 ALA A C 1
ATOM 600 O O . ALA A 1 74 ? -1.086 -11.292 -12.085 1.00 97.75 74 ALA A O 1
ATOM 601 N N . SER A 1 75 ? -0.996 -11.106 -14.318 1.00 96.12 75 SER A N 1
ATOM 602 C CA . SER A 1 75 ? 0.016 -12.158 -14.475 1.00 96.12 75 SER A CA 1
ATOM 603 C C . SER A 1 75 ? 1.328 -11.806 -13.757 1.00 96.12 75 SER A C 1
ATOM 605 O O . SER A 1 75 ? 1.764 -10.650 -13.719 1.00 96.12 75 SER A O 1
ATOM 607 N N . ARG A 1 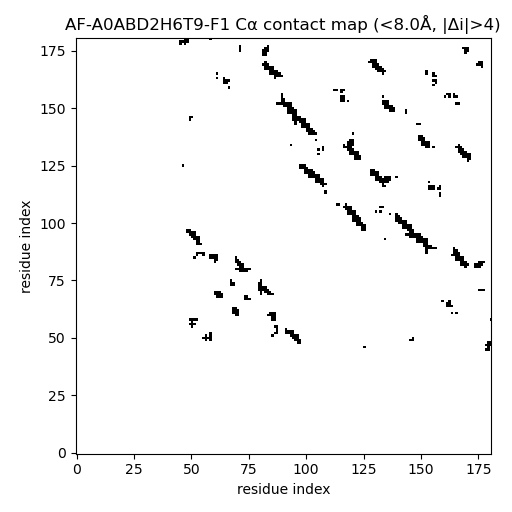76 ? 1.952 -12.830 -13.171 1.00 94.69 76 ARG A N 1
ATOM 608 C CA . ARG A 1 76 ? 3.301 -12.845 -12.585 1.00 94.69 76 ARG A CA 1
ATOM 609 C C . ARG A 1 76 ? 4.021 -14.124 -13.047 1.00 94.69 76 ARG A C 1
ATOM 611 O O . ARG A 1 76 ? 4.558 -14.878 -12.233 1.00 94.69 76 ARG A O 1
ATOM 618 N N . GLY A 1 77 ? 3.948 -14.413 -14.349 1.00 92.56 77 GLY A N 1
ATOM 619 C CA . GLY A 1 77 ? 4.419 -15.668 -14.945 1.00 92.56 77 GLY A CA 1
ATOM 620 C C . GLY A 1 77 ? 3.452 -16.812 -14.640 1.00 92.56 77 GLY A C 1
ATOM 621 O O . GLY A 1 77 ? 2.278 -16.734 -14.980 1.00 92.56 77 GLY A O 1
ATOM 622 N N . ALA A 1 78 ? 3.922 -17.850 -13.944 1.00 93.88 78 ALA A N 1
ATOM 623 C CA . ALA A 1 78 ? 3.086 -18.983 -13.526 1.00 93.88 78 ALA A CA 1
ATOM 624 C C . ALA A 1 78 ? 2.135 -18.666 -12.349 1.00 93.88 78 ALA A C 1
ATOM 626 O O . ALA A 1 78 ? 1.360 -19.519 -11.922 1.00 93.88 78 ALA A O 1
ATOM 627 N N . ARG A 1 79 ? 2.220 -17.460 -11.772 1.00 94.94 79 ARG A N 1
ATOM 628 C CA . ARG A 1 79 ? 1.409 -17.018 -10.628 1.00 94.94 79 ARG A CA 1
ATOM 629 C C . ARG A 1 79 ? 0.556 -15.809 -10.996 1.00 94.94 79 ARG A C 1
ATOM 631 O O . ARG A 1 79 ? 0.833 -15.108 -11.964 1.00 94.94 79 ARG A O 1
ATOM 638 N N . LEU A 1 80 ? -0.448 -15.540 -10.166 1.00 97.50 80 LEU A N 1
ATOM 639 C CA . LEU A 1 80 ? -1.294 -14.350 -10.257 1.00 97.50 80 LEU A CA 1
ATOM 640 C C . LEU A 1 80 ? -0.986 -13.371 -9.128 1.00 97.50 80 LEU A C 1
ATOM 642 O O . LEU A 1 80 ? -0.619 -13.778 -8.022 1.00 97.50 80 LEU A O 1
ATOM 646 N N . HIS A 1 81 ? -1.189 -12.089 -9.405 1.00 98.00 81 HIS A N 1
ATOM 647 C CA . HIS A 1 81 ? -1.157 -11.022 -8.421 1.00 98.00 81 HIS A CA 1
ATOM 648 C C . HIS A 1 81 ? -2.302 -11.189 -7.412 1.00 98.00 81 HIS A C 1
ATOM 650 O O . HIS A 1 81 ? -3.460 -11.310 -7.804 1.00 98.00 81 HIS A O 1
ATOM 656 N N . LYS A 1 82 ? -1.971 -11.254 -6.117 1.00 98.38 82 LYS A N 1
ATOM 657 C CA . LYS A 1 82 ? -2.919 -11.549 -5.022 1.00 98.38 82 LYS A CA 1
ATOM 658 C C . LYS A 1 82 ? -3.341 -10.319 -4.222 1.00 98.38 82 LYS A C 1
ATOM 660 O O . LYS A 1 82 ? -3.899 -10.463 -3.143 1.00 98.38 82 LYS A O 1
ATOM 665 N N . GLY A 1 83 ? -3.053 -9.135 -4.743 1.00 98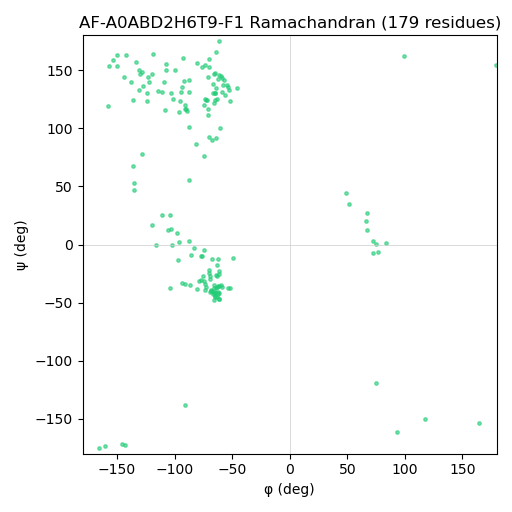.25 83 GLY A N 1
ATOM 666 C CA . GLY A 1 83 ? -3.415 -7.869 -4.132 1.00 98.25 83 GLY A CA 1
ATOM 667 C C . GLY A 1 83 ? -3.741 -6.823 -5.183 1.00 98.25 83 GLY A C 1
ATOM 668 O O . GLY A 1 83 ? -3.836 -7.130 -6.373 1.00 98.25 83 GLY A O 1
ATOM 669 N N . LEU A 1 84 ? -3.904 -5.597 -4.713 1.00 98.81 84 LEU A N 1
ATOM 670 C CA . LEU A 1 84 ? -4.097 -4.402 -5.513 1.00 98.81 84 LEU A CA 1
ATOM 671 C C . LEU A 1 84 ? -3.017 -3.388 -5.146 1.00 98.81 84 LEU A C 1
ATOM 673 O O . LEU A 1 84 ? -2.797 -3.100 -3.970 1.00 98.81 84 LEU A O 1
ATOM 677 N N . ASP A 1 85 ? -2.363 -2.846 -6.163 1.00 98.88 85 ASP A N 1
ATOM 678 C CA . ASP A 1 85 ? -1.313 -1.849 -6.000 1.00 98.88 85 ASP A CA 1
ATOM 679 C C . ASP A 1 85 ? -1.928 -0.444 -6.027 1.00 98.88 85 ASP A C 1
ATOM 681 O O . ASP A 1 85 ? -2.481 -0.015 -7.045 1.00 98.88 85 ASP A O 1
ATOM 685 N N . ILE A 1 86 ? -1.811 0.285 -4.919 1.00 98.88 86 ILE A N 1
ATOM 686 C CA . ILE A 1 86 ? -2.267 1.673 -4.781 1.00 98.88 86 ILE A CA 1
ATOM 687 C C . ILE A 1 86 ? -1.062 2.597 -4.899 1.00 98.88 86 ILE A C 1
ATOM 689 O O . ILE A 1 86 ? -0.090 2.438 -4.160 1.00 98.88 86 ILE A O 1
ATOM 693 N N . VAL A 1 87 ? -1.114 3.558 -5.825 1.00 98.88 87 VAL A N 1
ATOM 694 C CA . VAL A 1 87 ? 0.004 4.466 -6.117 1.00 98.88 87 VAL A CA 1
ATOM 695 C C . VAL A 1 87 ? 0.431 5.198 -4.848 1.00 98.88 87 VAL A C 1
ATOM 697 O O . VAL A 1 87 ? -0.390 5.776 -4.133 1.00 98.88 87 VAL A O 1
ATOM 700 N N . CYS A 1 88 ? 1.726 5.157 -4.560 1.00 98.88 88 CYS A N 1
ATOM 701 C CA . CYS A 1 88 ? 2.308 5.805 -3.400 1.00 98.88 88 CYS A CA 1
ATOM 702 C C . CYS A 1 88 ? 3.794 6.053 -3.627 1.00 98.88 88 CYS A C 1
ATOM 704 O O . CYS A 1 88 ? 4.551 5.105 -3.832 1.00 98.88 88 CYS A O 1
ATOM 706 N N . SER A 1 89 ? 4.209 7.317 -3.602 1.00 98.75 89 SER A N 1
ATOM 707 C CA . SER A 1 89 ? 5.608 7.691 -3.808 1.00 98.75 89 SER A CA 1
ATOM 708 C C . SER A 1 89 ? 6.506 7.168 -2.686 1.00 98.75 89 SER A C 1
ATOM 710 O O . SER A 1 89 ? 6.094 7.086 -1.528 1.00 98.75 89 SER A O 1
ATOM 712 N N . ASP A 1 90 ? 7.753 6.848 -3.024 1.00 98.75 90 ASP A N 1
ATOM 713 C CA . ASP A 1 90 ? 8.776 6.460 -2.053 1.00 98.75 90 ASP A CA 1
ATOM 714 C C . ASP A 1 90 ? 8.891 7.518 -0.940 1.00 98.75 90 ASP A C 1
ATOM 716 O O . ASP A 1 90 ? 8.932 8.719 -1.208 1.00 98.75 90 ASP A O 1
ATOM 720 N N . GLY A 1 91 ? 8.922 7.080 0.321 1.00 98.75 91 GLY A N 1
ATOM 721 C CA . GLY A 1 91 ? 8.991 7.962 1.488 1.00 98.75 91 GLY A CA 1
ATOM 722 C C . GLY A 1 91 ? 7.678 8.653 1.876 1.00 98.75 91 GLY A C 1
ATOM 723 O O . GLY A 1 91 ? 7.631 9.282 2.935 1.00 98.75 91 GLY A O 1
ATOM 724 N N . SER A 1 92 ? 6.601 8.528 1.089 1.00 98.81 92 SER A N 1
ATOM 725 C CA . SER A 1 92 ? 5.300 9.098 1.457 1.00 98.81 92 SER A CA 1
ATOM 726 C C . SER A 1 92 ? 4.766 8.506 2.758 1.00 98.81 92 SER A C 1
ATOM 728 O O . SER A 1 92 ? 4.933 7.320 3.052 1.00 98.81 92 SER A O 1
ATOM 730 N N . ILE A 1 93 ? 4.063 9.343 3.523 1.00 98.94 93 ILE A N 1
ATOM 731 C CA . ILE A 1 93 ? 3.336 8.909 4.715 1.00 98.94 93 ILE A CA 1
ATOM 732 C C . ILE A 1 93 ? 2.221 7.948 4.299 1.00 98.94 93 ILE A C 1
ATOM 734 O O . ILE A 1 93 ? 1.468 8.229 3.362 1.00 98.94 93 ILE A O 1
ATOM 738 N N . VAL A 1 94 ? 2.111 6.844 5.036 1.00 98.94 94 VAL A N 1
ATOM 739 C CA . VAL A 1 94 ? 1.023 5.874 4.917 1.00 98.94 94 VAL A CA 1
ATOM 740 C C . VAL A 1 94 ? 0.052 6.071 6.072 1.00 98.94 94 VAL A C 1
ATOM 742 O O . VAL A 1 94 ? 0.482 6.125 7.226 1.00 98.94 94 VAL A O 1
ATOM 745 N N . TYR A 1 95 ? -1.240 6.167 5.778 1.00 98.94 95 TYR A N 1
ATOM 746 C CA . TYR A 1 95 ? -2.300 6.390 6.758 1.00 98.94 95 TYR A CA 1
ATOM 747 C C . TYR A 1 95 ? -3.139 5.135 6.990 1.00 98.94 95 TYR A C 1
ATOM 749 O O . TYR A 1 95 ? -3.242 4.257 6.132 1.00 98.94 95 TYR A O 1
ATOM 757 N N . ALA A 1 96 ? -3.753 5.061 8.167 1.00 98.81 96 ALA A N 1
ATOM 758 C CA . ALA A 1 96 ? -4.758 4.061 8.473 1.00 98.81 96 ALA A CA 1
ATOM 759 C C . ALA A 1 96 ? -6.055 4.385 7.708 1.00 98.81 96 ALA A C 1
ATOM 761 O O . ALA A 1 96 ? -6.580 5.491 7.863 1.00 98.81 96 ALA A O 1
ATOM 762 N N . PRO A 1 97 ? -6.588 3.455 6.895 1.00 98.56 97 PRO A N 1
ATOM 763 C CA . PRO A 1 97 ? -7.765 3.717 6.061 1.00 98.56 97 PRO A CA 1
ATOM 764 C C . PRO A 1 97 ? -9.064 3.854 6.873 1.00 98.56 97 PRO A C 1
ATOM 766 O O . PRO A 1 97 ? -10.023 4.453 6.402 1.00 98.56 97 PRO A O 1
ATOM 769 N N . PHE A 1 98 ? -9.080 3.298 8.080 1.00 98.50 98 PHE A N 1
ATOM 770 C CA . PHE A 1 98 ? -10.132 3.352 9.095 1.00 98.50 98 PHE A CA 1
ATOM 771 C C . PHE A 1 98 ? -9.484 2.990 10.445 1.00 98.50 98 PHE A C 1
ATOM 773 O O . PHE A 1 98 ? -8.257 2.858 10.520 1.00 98.50 98 PHE A O 1
ATOM 780 N N . ASP A 1 99 ? -10.265 2.844 11.514 1.00 98.75 99 ASP A N 1
ATOM 781 C CA . ASP A 1 99 ? -9.738 2.384 12.799 1.00 98.75 99 ASP A CA 1
ATOM 782 C C . ASP A 1 99 ? -9.240 0.934 12.677 1.00 98.75 99 ASP A C 1
ATOM 784 O O . ASP A 1 99 ? -9.978 0.025 12.296 1.00 98.75 99 ASP A O 1
ATOM 788 N N . VAL A 1 100 ? -7.961 0.708 12.984 1.00 98.81 100 VAL A N 1
ATOM 789 C CA . VAL A 1 100 ? -7.290 -0.583 12.776 1.00 98.81 100 VAL A CA 1
ATOM 790 C C . VAL A 1 100 ? -6.540 -1.057 14.013 1.00 98.81 100 VAL A C 1
ATOM 792 O O . VAL A 1 100 ? -5.927 -0.278 14.743 1.00 98.81 100 VAL A O 1
ATOM 795 N N . THR A 1 101 ? -6.513 -2.373 14.187 1.00 98.88 101 THR A N 1
ATOM 796 C CA . THR A 1 101 ? -5.592 -3.105 15.058 1.00 98.88 101 THR A CA 1
ATOM 797 C C . THR A 1 101 ? -4.387 -3.571 14.247 1.00 98.88 101 THR A C 1
ATOM 799 O O . THR A 1 101 ? -4.530 -4.090 13.139 1.00 98.88 101 THR A O 1
ATOM 802 N N . LEU A 1 102 ? -3.191 -3.399 14.806 1.00 98.88 102 LEU A N 1
ATOM 803 C CA . LEU A 1 102 ? -1.924 -3.832 14.229 1.00 98.88 102 LEU A CA 1
ATOM 804 C C . LEU A 1 102 ? -1.596 -5.252 14.711 1.00 98.88 102 LEU A C 1
ATOM 806 O O . LEU A 1 102 ? -1.370 -5.482 15.898 1.00 98.88 102 LEU A O 1
ATOM 810 N N . ASN A 1 103 ? -1.537 -6.193 13.775 1.00 98.69 103 ASN A N 1
ATOM 811 C CA . ASN A 1 103 ? -1.404 -7.632 14.014 1.00 98.69 103 ASN A CA 1
ATOM 812 C C . ASN A 1 103 ? 0.018 -8.154 13.733 1.00 98.69 103 ASN A C 1
ATOM 814 O O . ASN A 1 103 ? 0.201 -9.328 13.402 1.00 98.69 103 ASN A O 1
ATOM 818 N N . GLY A 1 104 ? 1.031 -7.290 13.823 1.00 98.44 104 GLY A N 1
ATOM 819 C CA . GLY A 1 104 ? 2.434 -7.656 13.645 1.00 98.44 104 GLY A CA 1
ATOM 820 C C . GLY A 1 104 ? 3.024 -7.344 12.267 1.00 98.44 104 GLY A C 1
ATOM 821 O O . GLY A 1 104 ? 2.328 -7.112 11.274 1.00 98.44 104 GLY A O 1
ATOM 822 N N . LYS A 1 105 ? 4.362 -7.335 12.226 1.00 98.00 105 LYS A N 1
ATOM 823 C CA . LYS A 1 105 ? 5.159 -7.096 11.016 1.00 98.00 105 LYS A CA 1
ATOM 824 C C . LYS A 1 105 ? 4.968 -8.221 9.998 1.00 98.00 105 LYS A C 1
ATOM 826 O O . LYS A 1 105 ? 4.860 -9.390 10.358 1.00 98.00 105 LYS A O 1
ATOM 831 N N . VAL A 1 106 ? 5.027 -7.864 8.719 1.00 98.12 106 VAL A N 1
ATOM 832 C CA . VAL A 1 106 ? 5.101 -8.805 7.600 1.00 98.12 106 VAL A CA 1
ATOM 833 C C . VAL A 1 106 ? 6.475 -8.718 6.941 1.00 98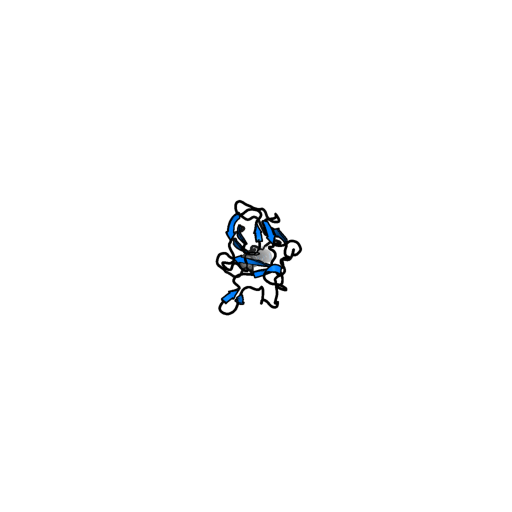.12 106 VAL A C 1
ATOM 835 O O . VAL A 1 106 ? 6.943 -7.633 6.601 1.00 98.12 106 VAL A O 1
ATOM 838 N N . THR A 1 107 ? 7.101 -9.872 6.723 1.00 97.50 107 THR A N 1
ATOM 839 C CA . THR A 1 107 ? 8.254 -10.022 5.826 1.00 97.50 107 THR A CA 1
ATOM 840 C C . THR A 1 107 ? 7.724 -10.380 4.441 1.00 97.50 107 THR A C 1
ATOM 842 O O . THR A 1 107 ? 7.022 -11.380 4.289 1.00 97.50 107 THR A O 1
ATOM 845 N N . VAL A 1 108 ? 8.005 -9.543 3.443 1.00 96.75 108 VAL A N 1
ATOM 846 C CA . VAL A 1 108 ? 7.412 -9.650 2.096 1.00 96.75 108 VAL A CA 1
ATOM 847 C C . VAL A 1 108 ? 8.214 -10.598 1.204 1.00 96.75 108 VAL A C 1
ATOM 849 O O . VAL A 1 108 ? 7.649 -11.330 0.392 1.00 96.75 108 VAL A O 1
ATOM 852 N N . TYR A 1 109 ? 9.532 -10.609 1.379 1.00 95.75 109 TYR A N 1
ATOM 853 C CA . TYR A 1 109 ? 10.477 -11.344 0.554 1.00 95.75 109 TYR A CA 1
ATOM 854 C C . TYR A 1 109 ? 11.456 -12.150 1.404 1.00 95.75 109 TYR A C 1
ATOM 856 O O . TYR A 1 109 ? 11.844 -11.755 2.500 1.00 95.75 109 TYR A O 1
ATOM 864 N N . THR A 1 110 ? 11.916 -13.265 0.848 1.00 94.38 110 THR A N 1
ATOM 865 C CA . THR A 1 110 ? 13.095 -13.992 1.339 1.00 94.38 110 THR A CA 1
ATOM 866 C C . THR A 1 110 ? 14.364 -13.629 0.561 1.00 94.38 110 THR A C 1
ATOM 868 O O . THR A 1 110 ? 15.461 -13.946 1.002 1.00 94.38 110 THR A O 1
ATOM 871 N N . ASP A 1 111 ? 14.222 -12.957 -0.586 1.00 94.81 111 ASP A N 1
ATOM 872 C CA . ASP A 1 111 ? 15.322 -12.547 -1.461 1.00 94.81 111 ASP A CA 1
ATOM 873 C C . ASP A 1 111 ? 16.102 -11.357 -0.861 1.00 94.81 111 ASP A C 1
ATOM 875 O O . ASP A 1 111 ? 15.507 -10.286 -0.673 1.00 94.81 111 ASP A O 1
ATOM 879 N N . PRO A 1 112 ? 17.417 -11.498 -0.592 1.00 93.88 112 PRO A N 1
ATOM 880 C CA . PRO A 1 112 ? 18.231 -10.430 -0.014 1.00 93.88 112 PRO A CA 1
ATOM 881 C C . PRO A 1 112 ? 18.354 -9.202 -0.925 1.00 93.88 112 PRO A C 1
ATOM 883 O O . PRO A 1 112 ? 18.462 -8.088 -0.417 1.00 93.88 112 PRO A O 1
ATOM 886 N N . ASN A 1 113 ? 18.236 -9.353 -2.249 1.00 95.81 113 ASN A N 1
ATOM 887 C CA . ASN A 1 113 ? 18.283 -8.220 -3.183 1.00 95.81 113 ASN A CA 1
ATOM 888 C C . ASN A 1 113 ? 17.068 -7.289 -3.048 1.00 95.81 113 ASN A C 1
ATOM 890 O O . ASN A 1 113 ? 17.064 -6.182 -3.579 1.00 95.81 113 ASN A O 1
ATOM 894 N N . LYS A 1 114 ? 16.027 -7.725 -2.328 1.00 96.88 114 LYS A N 1
ATOM 895 C CA . LYS A 1 114 ? 14.814 -6.942 -2.062 1.00 96.88 114 LYS A CA 1
ATOM 896 C C . LYS A 1 114 ? 14.752 -6.417 -0.628 1.00 96.88 114 LYS A C 1
ATOM 898 O O . LYS A 1 114 ? 13.696 -5.947 -0.204 1.00 96.88 114 LYS A O 1
ATOM 903 N N . ALA A 1 115 ? 15.857 -6.481 0.122 1.00 96.88 115 ALA A N 1
ATOM 904 C CA . ALA A 1 115 ? 15.910 -6.089 1.531 1.00 96.88 115 ALA A CA 1
ATOM 905 C C . ALA A 1 115 ? 15.392 -4.661 1.782 1.00 96.88 115 ALA A C 1
ATOM 907 O O . ALA A 1 115 ? 14.671 -4.446 2.754 1.00 96.88 115 ALA A O 1
ATOM 908 N N . ALA A 1 116 ? 15.670 -3.719 0.871 1.00 97.69 116 ALA A N 1
ATOM 909 C CA . ALA A 1 116 ? 15.251 -2.318 0.985 1.00 97.69 116 ALA A CA 1
ATOM 910 C C . ALA A 1 116 ? 13.723 -2.113 1.018 1.00 97.69 116 ALA A C 1
ATOM 912 O O . ALA A 1 116 ? 13.252 -1.112 1.550 1.00 97.69 116 ALA A O 1
ATOM 913 N N . ILE A 1 117 ? 12.944 -3.068 0.497 1.00 98.25 117 ILE A N 1
ATOM 914 C CA . ILE A 1 117 ? 11.472 -3.041 0.517 1.00 98.25 117 ILE A CA 1
ATOM 915 C C . ILE A 1 117 ? 10.867 -4.234 1.269 1.00 98.25 117 ILE A C 1
ATOM 917 O O . ILE A 1 117 ? 9.685 -4.544 1.119 1.00 98.25 117 ILE A O 1
ATOM 921 N N . ASN A 1 118 ? 11.663 -4.939 2.076 1.00 98.06 118 ASN A N 1
ATOM 922 C CA . ASN A 1 118 ? 11.247 -6.171 2.739 1.00 98.06 118 ASN A CA 1
ATOM 923 C C . ASN A 1 118 ? 10.562 -5.920 4.093 1.00 98.06 118 ASN A C 1
ATOM 925 O O . ASN A 1 118 ? 10.980 -6.423 5.139 1.00 98.06 118 ASN A O 1
ATOM 929 N N . SER A 1 119 ? 9.508 -5.112 4.088 1.00 98.44 119 SER A N 1
ATOM 930 C CA . SER A 1 119 ? 8.686 -4.878 5.271 1.00 98.44 119 SER A CA 1
ATOM 931 C C . SER A 1 119 ? 7.244 -4.578 4.884 1.00 98.44 119 SER A C 1
ATOM 933 O O . SER A 1 119 ? 6.944 -4.107 3.787 1.00 98.44 119 SER A O 1
ATOM 935 N N . GLY A 1 120 ? 6.345 -4.879 5.807 1.00 98.62 120 GLY A N 1
ATOM 936 C CA . GLY A 1 120 ? 4.932 -4.577 5.740 1.00 98.62 120 GLY A CA 1
ATOM 937 C C . GLY A 1 120 ? 4.290 -4.754 7.108 1.00 98.62 120 GLY A C 1
ATOM 938 O O . GLY A 1 120 ? 4.959 -5.059 8.102 1.00 98.62 120 GLY A O 1
ATOM 939 N N . ILE A 1 121 ? 2.977 -4.596 7.153 1.00 98.88 121 ILE A N 1
ATOM 940 C CA . ILE A 1 121 ? 2.188 -4.678 8.380 1.00 98.88 121 ILE A CA 1
ATOM 941 C C . ILE A 1 121 ? 0.899 -5.465 8.120 1.00 98.88 121 ILE A C 1
ATOM 943 O O . ILE A 1 121 ? 0.295 -5.352 7.052 1.00 98.88 121 ILE A O 1
ATOM 947 N N . ASN A 1 122 ? 0.513 -6.309 9.077 1.00 98.81 122 ASN A N 1
ATOM 948 C CA . ASN A 1 122 ? -0.763 -7.017 9.092 1.00 98.81 122 ASN A CA 1
ATOM 949 C C . ASN A 1 122 ? -1.763 -6.212 9.927 1.00 98.81 122 ASN A C 1
ATOM 951 O O . ASN A 1 122 ? -1.427 -5.812 11.039 1.00 98.81 122 ASN A O 1
ATOM 955 N N . LEU A 1 123 ? -2.965 -5.971 9.411 1.00 98.81 123 LEU A N 1
ATOM 956 C CA . LEU A 1 123 ? -3.977 -5.136 10.050 1.00 98.81 123 LEU A CA 1
ATOM 957 C C . LEU A 1 123 ? -5.350 -5.806 10.032 1.00 98.81 123 LEU A C 1
ATOM 959 O O . LEU A 1 123 ? -5.653 -6.643 9.180 1.00 98.81 123 LEU A O 1
ATOM 963 N N . SER A 1 124 ? -6.200 -5.387 10.960 1.00 98.81 124 SER A N 1
ATOM 964 C CA . SER A 1 124 ? -7.627 -5.695 10.936 1.00 98.81 124 SER A CA 1
ATOM 965 C C . SER A 1 124 ? -8.447 -4.523 11.452 1.00 98.81 124 SER A C 1
ATOM 967 O O . SER A 1 124 ? -8.027 -3.860 12.394 1.00 98.81 124 SER A O 1
ATOM 969 N N . GLY A 1 125 ? -9.622 -4.300 10.883 1.00 98.38 125 GLY A N 1
ATOM 970 C CA . GLY A 1 125 ? -10.540 -3.222 11.254 1.00 98.38 125 GLY A CA 1
ATOM 971 C C . GLY A 1 125 ? -11.769 -3.271 10.356 1.00 98.38 125 GLY A C 1
ATOM 972 O O . GLY A 1 125 ? -11.683 -3.837 9.268 1.00 98.38 125 GLY A O 1
ATOM 973 N N . GLU A 1 126 ? -12.906 -2.755 10.822 1.00 97.38 126 GLU A N 1
ATOM 974 C CA . GLU A 1 126 ? -14.168 -2.753 10.056 1.00 97.38 126 GLU A CA 1
ATOM 975 C C . GLU A 1 126 ? -14.566 -4.143 9.510 1.00 97.38 126 GLU A C 1
ATOM 977 O O . GLU A 1 126 ? -15.059 -4.297 8.399 1.00 97.38 126 GLU A O 1
ATOM 982 N N . GLY A 1 127 ? -14.282 -5.211 10.262 1.00 97.31 127 GLY A N 1
ATOM 983 C CA . GLY A 1 127 ? -14.549 -6.588 9.822 1.00 97.31 127 GLY A CA 1
ATOM 984 C C . GLY A 1 127 ? -13.618 -7.117 8.719 1.00 97.31 127 GLY A C 1
ATOM 985 O O . GLY A 1 127 ? -13.776 -8.258 8.290 1.00 97.31 127 GLY A O 1
ATOM 986 N N . LEU A 1 128 ? -12.619 -6.343 8.288 1.00 98.31 128 LEU A N 1
ATOM 987 C CA . LEU A 1 128 ? -11.624 -6.743 7.295 1.00 98.31 128 LEU A CA 1
ATOM 988 C C . LEU A 1 128 ? -10.308 -7.181 7.949 1.00 98.31 128 LEU A C 1
ATOM 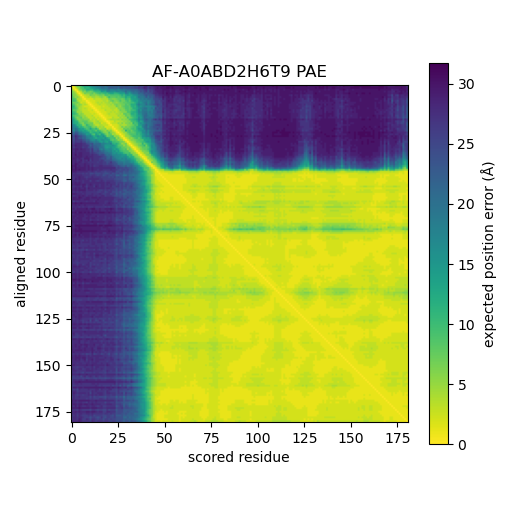990 O O . LEU A 1 128 ? -9.904 -6.676 8.997 1.00 98.31 128 LEU A O 1
ATOM 994 N N . CYS A 1 129 ? -9.601 -8.094 7.278 1.00 98.69 129 CYS A N 1
ATOM 995 C CA . CYS A 1 129 ? -8.214 -8.459 7.568 1.00 98.69 129 CYS A CA 1
ATOM 996 C C . CYS A 1 129 ? -7.387 -8.269 6.300 1.00 98.69 129 CYS A C 1
ATOM 998 O O . CYS A 1 129 ? -7.682 -8.871 5.262 1.00 98.69 129 CYS A O 1
ATOM 1000 N N . PHE A 1 130 ? -6.336 -7.459 6.380 1.00 98.88 130 PHE A N 1
ATOM 1001 C CA . PHE A 1 130 ? -5.513 -7.117 5.227 1.00 98.88 130 PHE A CA 1
ATOM 1002 C C . PHE A 1 130 ? -4.065 -6.834 5.619 1.00 98.88 130 PHE A C 1
ATOM 1004 O O . PHE A 1 130 ? -3.719 -6.605 6.774 1.00 98.88 130 PHE A O 1
ATOM 1011 N N . LYS A 1 131 ? -3.192 -6.860 4.620 1.00 98.88 131 LYS A N 1
ATOM 1012 C CA . LYS A 1 131 ? -1.768 -6.578 4.744 1.00 98.88 131 LYS A CA 1
ATOM 1013 C C . LYS A 1 131 ? -1.415 -5.425 3.824 1.00 98.88 131 LYS A C 1
ATOM 1015 O O . LYS A 1 131 ? -1.879 -5.388 2.685 1.00 98.88 131 LYS A O 1
ATOM 1020 N N . LEU A 1 132 ? -0.557 -4.536 4.310 1.00 98.88 132 LEU A N 1
ATOM 1021 C CA . LEU A 1 132 ? 0.095 -3.512 3.501 1.00 98.88 132 LEU A CA 1
ATOM 1022 C C . LEU A 1 132 ? 1.564 -3.894 3.360 1.00 98.88 132 LEU A C 1
ATOM 1024 O O . LEU A 1 132 ? 2.283 -3.978 4.360 1.00 98.88 132 LEU A O 1
ATOM 1028 N N . PHE A 1 133 ? 2.006 -4.177 2.138 1.00 98.81 133 PHE A N 1
ATOM 1029 C CA . PHE A 1 133 ? 3.419 -4.429 1.859 1.00 98.81 133 PHE A CA 1
ATOM 1030 C C . PHE A 1 133 ? 4.123 -3.142 1.448 1.00 98.81 133 PHE A C 1
ATOM 1032 O O . PHE A 1 133 ? 3.493 -2.186 1.000 1.00 98.81 133 PHE A O 1
ATOM 1039 N N . TYR A 1 134 ? 5.448 -3.167 1.572 1.00 98.75 134 TYR A N 1
ATOM 1040 C CA . TYR A 1 134 ? 6.350 -2.069 1.234 1.00 98.75 134 TYR A CA 1
ATOM 1041 C C . TYR A 1 134 ? 6.201 -0.853 2.150 1.00 98.75 134 TYR A C 1
ATOM 1043 O O . TYR A 1 134 ? 6.513 0.270 1.773 1.00 98.75 134 TYR A O 1
ATOM 1051 N N . VAL A 1 135 ? 5.763 -1.092 3.385 1.00 98.88 135 VAL A N 1
ATOM 1052 C CA . VAL A 1 135 ? 5.611 -0.069 4.418 1.00 98.88 135 VAL A CA 1
ATOM 1053 C C . VAL A 1 135 ? 6.607 -0.357 5.535 1.00 98.88 135 VAL A C 1
ATOM 1055 O O . VAL A 1 135 ? 6.713 -1.493 6.014 1.00 98.88 135 VAL A O 1
ATOM 1058 N N . GLN A 1 136 ? 7.329 0.673 5.967 1.00 98.75 136 GLN A N 1
ATOM 1059 C CA . GLN A 1 136 ? 8.021 0.675 7.250 1.00 98.75 136 GLN A CA 1
ATOM 1060 C C . GLN A 1 136 ? 7.033 1.188 8.299 1.00 98.75 136 GLN A C 1
ATOM 1062 O O . GLN A 1 136 ? 6.795 2.397 8.351 1.00 98.75 136 GLN A O 1
ATOM 1067 N N . PRO A 1 137 ? 6.412 0.305 9.101 1.00 98.50 137 PRO A N 1
ATOM 1068 C CA . PRO A 1 137 ? 5.474 0.753 10.114 1.00 98.50 137 PRO A CA 1
ATOM 1069 C C . PRO A 1 137 ? 6.223 1.458 11.251 1.00 98.50 137 PRO A C 1
ATOM 1071 O O . PRO A 1 137 ? 7.319 1.034 11.631 1.00 98.50 137 PRO A O 1
ATOM 1074 N N . ASP A 1 138 ? 5.607 2.494 11.821 1.00 98.62 138 ASP A N 1
ATOM 1075 C CA . ASP A 1 138 ? 6.131 3.193 13.003 1.00 98.62 138 ASP A CA 1
ATOM 1076 C C . ASP A 1 138 ? 6.055 2.289 14.252 1.00 98.62 138 ASP A C 1
ATOM 1078 O O . ASP A 1 138 ? 6.876 2.377 15.162 1.00 98.62 138 ASP A O 1
ATOM 1082 N N . ARG A 1 139 ? 5.067 1.386 14.285 1.00 98.19 139 ARG A N 1
ATOM 1083 C CA . ARG A 1 139 ? 4.850 0.367 15.322 1.00 98.19 139 ARG A CA 1
ATOM 1084 C C . ARG A 1 139 ? 4.103 -0.831 14.744 1.00 98.19 139 ARG A C 1
ATOM 1086 O O . ARG A 1 139 ? 3.427 -0.709 13.730 1.00 98.19 139 ARG A O 1
ATOM 1093 N N . THR A 1 140 ? 4.202 -1.990 15.385 1.00 98.56 140 THR A N 1
ATOM 1094 C CA . THR A 1 140 ? 3.674 -3.260 14.846 1.00 98.56 140 THR A CA 1
ATOM 1095 C C . THR A 1 140 ? 2.554 -3.882 15.678 1.00 98.56 140 THR A C 1
ATOM 1097 O O . THR A 1 140 ? 2.032 -4.925 15.295 1.00 98.56 140 THR A O 1
ATOM 1100 N N . SER A 1 141 ? 2.168 -3.250 16.786 1.00 98.56 141 SER A N 1
ATOM 1101 C CA . SER A 1 141 ? 1.093 -3.684 17.681 1.00 98.56 141 SER A CA 1
ATOM 1102 C C . SER A 1 141 ? 0.296 -2.489 18.219 1.00 98.56 141 SER A C 1
ATOM 1104 O O . SER A 1 141 ? 0.740 -1.338 18.146 1.00 98.56 141 SER A O 1
ATOM 1106 N N . GLY A 1 142 ? -0.895 -2.765 18.756 1.00 98.62 142 GLY A N 1
ATOM 1107 C CA . GLY A 1 142 ? -1.825 -1.755 19.270 1.00 98.62 142 GLY A CA 1
ATOM 1108 C C . GLY A 1 142 ? -2.851 -1.310 18.228 1.00 98.62 142 GLY A C 1
ATOM 1109 O O . GLY A 1 142 ? -3.074 -2.007 17.242 1.00 98.62 142 GLY A O 1
ATOM 1110 N N . THR A 1 143 ? -3.485 -0.159 18.450 1.00 98.69 143 THR A N 1
ATOM 1111 C CA . THR A 1 143 ? -4.531 0.388 17.572 1.00 98.69 143 THR A CA 1
ATOM 1112 C C . THR A 1 143 ? -4.148 1.755 17.012 1.00 98.69 143 THR A C 1
ATOM 1114 O O . THR A 1 143 ? -3.456 2.537 17.671 1.00 98.69 143 THR A O 1
ATOM 1117 N N . VAL A 1 144 ? -4.579 2.048 15.786 1.00 98.75 144 VAL A N 1
ATOM 1118 C CA . VAL A 1 144 ? -4.361 3.318 15.075 1.00 98.75 144 VAL A CA 1
ATOM 1119 C C . VAL A 1 144 ? -5.708 3.784 14.532 1.00 98.75 144 VAL 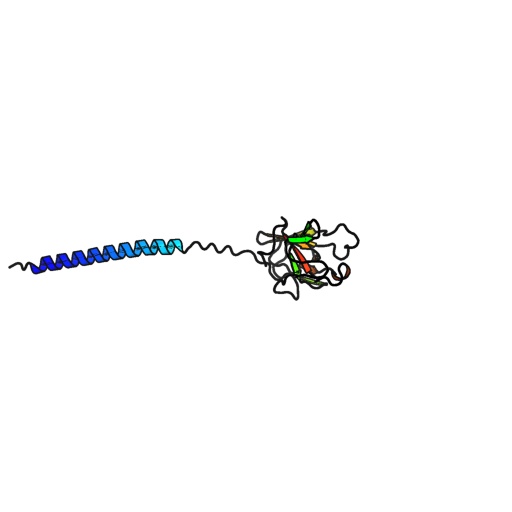A C 1
ATOM 1121 O O . VAL A 1 144 ? -6.435 2.979 13.956 1.00 98.75 144 VAL A O 1
ATOM 1124 N N . ARG A 1 145 ? -6.051 5.060 14.731 1.00 98.75 145 ARG A N 1
ATOM 1125 C CA . ARG A 1 145 ? -7.327 5.605 14.248 1.00 98.75 145 ARG A CA 1
ATOM 1126 C C . ARG A 1 145 ? -7.270 5.956 12.767 1.00 98.75 145 ARG A C 1
ATOM 1128 O O . ARG A 1 145 ? -6.195 6.266 12.252 1.00 98.75 145 ARG A O 1
ATOM 1135 N N . ALA A 1 146 ? -8.429 5.989 12.122 1.00 98.69 146 ALA A N 1
ATOM 1136 C CA . ALA A 1 146 ? -8.600 6.442 10.747 1.00 98.69 146 ALA A CA 1
ATOM 1137 C C . ALA A 1 146 ? -7.849 7.761 10.471 1.00 98.69 146 ALA A C 1
ATOM 1139 O O . ALA A 1 146 ? -7.877 8.695 11.276 1.00 98.69 146 ALA A O 1
ATOM 1140 N N . GLY A 1 147 ? -7.147 7.830 9.339 1.00 98.62 147 GLY A N 1
ATOM 1141 C CA . GLY A 1 147 ? -6.368 8.996 8.913 1.00 98.62 147 GLY A CA 1
ATOM 1142 C C . GLY A 1 147 ? -5.076 9.240 9.701 1.00 98.62 147 GLY A C 1
ATOM 1143 O O . GLY A 1 147 ? -4.277 10.092 9.312 1.00 98.62 147 GLY A O 1
ATOM 1144 N N . GLN A 1 148 ? -4.814 8.504 10.787 1.00 98.81 148 GLN A N 1
ATOM 1145 C CA . GLN A 1 148 ? -3.539 8.604 11.492 1.00 98.81 148 GLN A CA 1
ATOM 1146 C C . GLN A 1 148 ? -2.433 7.874 10.737 1.00 98.81 148 GLN A C 1
ATOM 1148 O O . GLN A 1 148 ? -2.658 6.903 10.014 1.00 98.81 148 GLN A O 1
ATOM 1153 N N . ARG A 1 149 ? -1.203 8.340 10.936 1.00 98.69 149 ARG A N 1
ATOM 1154 C CA . ARG A 1 149 ? -0.014 7.754 10.329 1.00 98.69 149 ARG A CA 1
ATOM 1155 C C . ARG A 1 149 ? 0.233 6.328 10.846 1.00 98.69 149 ARG A C 1
ATOM 1157 O O . ARG A 1 149 ? 0.282 6.091 12.050 1.00 98.69 149 ARG A O 1
ATOM 1164 N N . LEU A 1 150 ? 0.437 5.406 9.907 1.00 98.81 150 LEU A N 1
ATOM 1165 C CA . LEU A 1 150 ? 0.920 4.041 10.129 1.00 98.81 150 LEU A CA 1
ATOM 1166 C C . LEU A 1 150 ? 2.439 3.930 9.991 1.00 98.81 150 LEU A C 1
ATOM 1168 O O . LEU A 1 150 ? 3.055 3.086 10.640 1.00 98.81 150 LEU A O 1
ATOM 1172 N N . GLY A 1 151 ? 3.031 4.729 9.104 1.00 98.75 151 GLY A N 1
ATOM 1173 C CA . GLY A 1 151 ? 4.435 4.602 8.740 1.00 98.75 151 GLY A CA 1
ATOM 1174 C C . GLY A 1 151 ? 4.775 5.355 7.465 1.00 98.75 151 GLY A C 1
ATOM 1175 O O . GLY A 1 151 ? 4.105 6.329 7.111 1.00 98.75 151 GLY A O 1
ATOM 1176 N N . VAL A 1 152 ? 5.811 4.883 6.776 1.00 98.88 152 VAL A N 1
ATOM 1177 C CA . VAL A 1 152 ? 6.271 5.440 5.497 1.00 98.88 152 VAL A CA 1
ATOM 1178 C C . VAL A 1 152 ? 6.418 4.360 4.433 1.00 98.88 152 VAL A C 1
ATOM 1180 O O . VAL A 1 152 ? 6.747 3.208 4.732 1.00 98.88 152 VAL A O 1
ATOM 1183 N N . MET A 1 153 ? 6.180 4.746 3.185 1.00 98.81 153 MET A N 1
ATOM 1184 C CA . MET A 1 153 ? 6.433 3.923 2.011 1.00 98.81 153 MET A CA 1
ATOM 1185 C C . MET A 1 153 ? 7.943 3.697 1.844 1.00 98.81 153 MET A C 1
ATOM 1187 O O . MET A 1 153 ? 8.734 4.641 1.895 1.00 98.81 153 MET A O 1
ATOM 1191 N N . LEU A 1 154 ? 8.350 2.443 1.658 1.00 98.81 154 LEU A N 1
ATOM 1192 C CA . LEU A 1 154 ? 9.747 2.047 1.461 1.00 98.81 154 LEU A CA 1
ATOM 1193 C C . LEU A 1 154 ? 10.282 2.506 0.086 1.00 98.81 154 LEU A C 1
ATOM 1195 O O . LEU A 1 154 ? 9.487 2.755 -0.821 1.00 98.81 154 LEU A O 1
ATOM 1199 N N . PRO A 1 155 ? 11.616 2.601 -0.100 1.00 98.56 155 PRO A N 1
ATOM 1200 C CA . PRO A 1 155 ? 12.234 3.119 -1.324 1.00 98.56 155 PRO A CA 1
ATOM 1201 C C . PRO A 1 155 ? 12.158 2.119 -2.491 1.00 98.56 155 PRO A C 1
ATOM 1203 O O . PRO A 1 155 ? 13.137 1.450 -2.836 1.00 98.56 155 PRO A O 1
ATOM 1206 N N . MET A 1 156 ? 10.985 1.984 -3.103 1.00 98.44 156 MET A N 1
ATOM 1207 C CA . MET A 1 156 ? 10.724 1.024 -4.167 1.00 98.44 156 MET A CA 1
ATOM 1208 C C . MET A 1 156 ? 11.565 1.223 -5.420 1.00 98.44 156 MET A C 1
ATOM 1210 O O . MET A 1 156 ? 11.993 0.231 -6.016 1.00 98.44 156 MET A O 1
ATOM 1214 N N . GLN A 1 157 ? 11.857 2.468 -5.790 1.00 98.31 157 GLN A N 1
ATOM 1215 C CA . GLN A 1 157 ? 12.656 2.772 -6.977 1.00 98.31 157 GLN A CA 1
ATOM 1216 C C . GLN A 1 157 ? 14.073 2.198 -6.890 1.00 98.31 157 GLN A C 1
ATOM 1218 O O . GLN A 1 157 ? 14.675 1.905 -7.918 1.00 98.31 157 GLN A O 1
ATOM 1223 N N . SER A 1 158 ? 14.597 1.982 -5.678 1.00 97.88 158 SER A N 1
ATOM 1224 C CA . SER A 1 158 ? 15.921 1.376 -5.484 1.00 97.88 158 SER A CA 1
ATOM 1225 C C . SER A 1 158 ? 15.976 -0.110 -5.857 1.00 97.88 158 SER A C 1
ATOM 1227 O O . SER A 1 158 ? 17.042 -0.618 -6.193 1.00 97.88 158 SER A O 1
ATOM 1229 N N . VAL A 1 159 ? 14.834 -0.806 -5.817 1.00 97.88 159 VAL A N 1
ATOM 1230 C CA . VAL A 1 159 ? 14.727 -2.245 -6.114 1.00 97.88 159 VAL A CA 1
ATOM 1231 C C . VAL A 1 159 ? 14.121 -2.478 -7.494 1.00 97.88 159 VAL A C 1
ATOM 1233 O O . VAL A 1 159 ? 14.554 -3.370 -8.220 1.00 97.88 159 VAL A O 1
ATOM 1236 N N . TYR A 1 160 ? 13.144 -1.656 -7.877 1.00 97.69 160 TYR A N 1
ATOM 1237 C CA . TYR A 1 160 ? 12.484 -1.710 -9.176 1.00 97.69 160 TYR A CA 1
ATOM 1238 C C . TYR A 1 160 ? 12.493 -0.325 -9.835 1.00 97.69 160 TYR A C 1
ATOM 1240 O O . TYR A 1 160 ? 11.468 0.358 -9.833 1.00 97.69 160 TYR A O 1
ATOM 1248 N N . PRO A 1 161 ? 13.619 0.110 -10.426 1.00 98.19 161 PRO A N 1
ATOM 1249 C CA . PRO A 1 161 ? 13.675 1.399 -11.111 1.00 98.19 161 PRO A CA 1
ATOM 1250 C C . PRO A 1 161 ? 12.585 1.507 -12.182 1.00 98.19 161 PRO A C 1
ATOM 1252 O O . PRO A 1 161 ? 12.378 0.546 -12.925 1.00 98.19 161 PRO A O 1
ATOM 1255 N N . GLU A 1 162 ? 11.916 2.656 -12.283 1.00 97.81 162 GLU A N 1
ATOM 1256 C CA . GLU A 1 162 ? 10.832 2.962 -13.243 1.00 97.81 162 GLU A CA 1
ATOM 1257 C C . GLU A 1 162 ? 9.528 2.169 -13.042 1.00 97.81 162 GLU A C 1
ATOM 1259 O O . GLU A 1 162 ? 8.650 2.172 -13.906 1.00 97.81 162 GLU A O 1
ATOM 1264 N N . ILE A 1 163 ? 9.368 1.477 -11.913 1.00 98.56 163 ILE A N 1
ATOM 1265 C CA . ILE A 1 163 ? 8.039 1.015 -11.510 1.00 98.56 163 ILE A CA 1
ATOM 1266 C C . ILE A 1 163 ? 7.190 2.216 -11.099 1.00 98.56 163 ILE A C 1
ATOM 1268 O O . ILE A 1 163 ? 7.712 3.209 -10.601 1.00 98.56 163 ILE A O 1
ATOM 1272 N N . THR A 1 164 ? 5.872 2.138 -11.229 1.00 98.75 164 THR A N 1
ATOM 1273 C CA . THR A 1 164 ? 5.024 3.076 -10.482 1.00 98.75 164 THR A CA 1
ATOM 1274 C C . THR A 1 164 ? 5.098 2.693 -9.003 1.00 98.75 164 THR A C 1
ATOM 1276 O O . THR A 1 164 ? 4.619 1.616 -8.646 1.00 98.75 164 THR A O 1
ATOM 1279 N N . SER A 1 165 ? 5.714 3.511 -8.143 1.00 98.81 165 SER A N 1
ATOM 1280 C CA . SER A 1 165 ? 5.787 3.215 -6.701 1.00 98.81 165 SER A CA 1
ATOM 1281 C C . SER A 1 165 ? 4.384 3.070 -6.104 1.00 98.81 165 SER A C 1
ATOM 1283 O O . SER A 1 165 ? 3.462 3.812 -6.458 1.00 98.81 165 SER A O 1
ATOM 1285 N N . HIS A 1 166 ? 4.198 2.070 -5.245 1.00 98.88 166 HIS A N 1
ATOM 1286 C CA . HIS A 1 166 ? 2.881 1.689 -4.744 1.00 98.88 166 HIS A CA 1
ATOM 1287 C C . HIS A 1 166 ? 2.952 0.940 -3.416 1.00 98.88 166 HIS A C 1
ATOM 1289 O O . HIS A 1 166 ? 3.903 0.211 -3.151 1.00 98.88 166 HIS A O 1
ATOM 1295 N N . ILE A 1 167 ? 1.880 1.026 -2.634 1.00 98.75 167 ILE A N 1
ATOM 1296 C CA . ILE A 1 167 ? 1.605 0.083 -1.550 1.00 98.75 167 ILE A CA 1
ATOM 1297 C C . ILE A 1 167 ? 0.827 -1.088 -2.145 1.00 98.75 167 ILE A C 1
ATOM 1299 O O . ILE A 1 167 ? -0.172 -0.883 -2.835 1.00 98.75 167 ILE A O 1
ATOM 1303 N N . HIS A 1 168 ? 1.254 -2.316 -1.857 1.00 98.88 168 HIS A N 1
ATOM 1304 C CA . HIS A 1 168 ? 0.493 -3.516 -2.217 1.00 98.88 168 HIS A CA 1
ATOM 1305 C C . HIS A 1 168 ? -0.471 -3.856 -1.084 1.00 98.88 168 HIS A C 1
ATOM 1307 O O . HIS A 1 168 ? -0.048 -4.194 0.027 1.00 98.88 168 HIS A O 1
ATOM 1313 N N . VAL A 1 169 ? -1.766 -3.764 -1.376 1.00 98.88 169 VAL A N 1
ATOM 1314 C CA . VAL A 1 169 ? -2.864 -4.103 -0.468 1.00 98.88 169 VAL A CA 1
ATOM 1315 C C . VAL A 1 169 ? -3.304 -5.530 -0.751 1.00 98.88 169 VAL A C 1
ATOM 1317 O O . VAL A 1 169 ? -3.670 -5.865 -1.876 1.00 98.88 169 VAL A O 1
ATOM 1320 N N . GLN A 1 170 ? -3.285 -6.390 0.262 1.00 98.81 170 GLN A N 1
ATOM 1321 C CA . GLN A 1 170 ? -3.694 -7.783 0.108 1.00 98.81 170 GLN A CA 1
ATOM 1322 C C . GLN A 1 170 ? -4.566 -8.237 1.267 1.00 98.81 170 GLN A C 1
ATOM 1324 O O . GLN A 1 170 ? -4.125 -8.223 2.415 1.00 98.81 170 GLN A O 1
ATOM 1329 N N . MET A 1 171 ? -5.762 -8.730 0.953 1.00 98.75 171 MET A N 1
ATOM 1330 C CA . MET A 1 171 ? -6.628 -9.379 1.935 1.00 98.75 171 MET A CA 1
ATOM 1331 C C . MET A 1 171 ? -5.921 -10.597 2.540 1.00 98.75 171 MET A C 1
ATOM 1333 O O . MET A 1 171 ? -5.149 -11.292 1.867 1.00 98.75 171 MET A O 1
ATOM 1337 N N . CYS A 1 172 ? -6.153 -10.870 3.823 1.00 98.50 172 CYS A N 1
ATOM 1338 C CA . CYS A 1 172 ? -5.490 -11.971 4.528 1.00 98.50 172 CYS A CA 1
ATOM 1339 C C . CYS A 1 172 ? -5.755 -13.336 3.873 1.00 98.50 172 CYS A C 1
ATOM 1341 O O . CYS A 1 172 ? -4.843 -14.163 3.789 1.00 98.50 172 CYS A O 1
ATOM 1343 N N . ASP A 1 173 ? -6.968 -13.531 3.358 1.00 98.12 173 ASP A N 1
ATOM 1344 C CA . ASP A 1 173 ? -7.429 -14.715 2.626 1.00 98.12 173 ASP A CA 1
ATOM 1345 C C . ASP A 1 173 ? -7.063 -14.701 1.127 1.00 98.12 173 ASP A C 1
ATOM 1347 O O . ASP A 1 173 ? -7.284 -15.687 0.426 1.00 98.12 173 ASP A O 1
ATOM 1351 N N . ARG A 1 174 ? -6.433 -13.618 0.644 1.00 98.31 174 ARG A N 1
ATOM 1352 C CA . ARG A 1 174 ? -6.042 -13.388 -0.759 1.00 98.31 174 ARG A CA 1
ATOM 1353 C C . ARG A 1 174 ? -7.224 -13.228 -1.729 1.00 98.31 174 ARG A C 1
ATOM 1355 O O . ARG A 1 174 ? -7.036 -13.416 -2.940 1.00 98.31 174 ARG A O 1
ATOM 1362 N N . SER A 1 175 ? -8.407 -12.891 -1.218 1.00 98.31 175 SER A N 1
ATOM 1363 C CA . SER A 1 175 ? -9.540 -12.422 -2.022 1.00 98.31 175 SER A CA 1
ATOM 1364 C C . SER A 1 175 ? -9.219 -11.088 -2.713 1.00 98.31 175 SER A C 1
ATOM 1366 O O . SER A 1 175 ? -8.201 -10.450 -2.424 1.00 98.31 175 SER A O 1
ATOM 1368 N N . ASP A 1 176 ? -10.045 -10.709 -3.689 1.00 98.44 176 ASP A N 1
ATOM 1369 C CA . ASP A 1 176 ? -9.880 -9.462 -4.434 1.00 98.44 176 ASP A CA 1
ATOM 1370 C C . ASP A 1 176 ? -10.217 -8.252 -3.541 1.00 98.44 176 ASP A C 1
ATOM 1372 O O . ASP A 1 176 ? -11.370 -8.128 -3.131 1.00 98.44 176 ASP A O 1
ATOM 1376 N N . PRO A 1 177 ? -9.260 -7.350 -3.240 1.00 98.19 177 PRO A N 1
ATOM 1377 C CA . PRO A 1 177 ? -9.531 -6.159 -2.434 1.00 98.19 177 PRO A CA 1
ATOM 1378 C C . PRO A 1 177 ? -10.264 -5.053 -3.213 1.00 98.19 177 PRO A C 1
ATOM 1380 O O . PRO A 1 177 ? -10.694 -4.075 -2.610 1.00 98.19 177 PRO A O 1
ATOM 1383 N N . THR A 1 178 ? -10.393 -5.173 -4.540 1.00 98.06 178 THR A N 1
ATOM 1384 C CA . THR A 1 178 ? -10.963 -4.146 -5.429 1.00 98.06 178 THR A CA 1
ATOM 1385 C C . THR A 1 178 ? -12.339 -3.612 -5.009 1.00 98.06 178 THR A C 1
ATOM 1387 O O . THR A 1 178 ? -12.539 -2.409 -5.158 1.00 98.06 178 THR A O 1
ATOM 1390 N N . PRO A 1 179 ? -13.279 -4.416 -4.472 1.00 97.44 179 PRO A N 1
ATOM 1391 C CA . PRO A 1 179 ? -14.580 -3.912 -4.024 1.00 97.44 179 PRO A CA 1
ATOM 1392 C C . PRO A 1 179 ? -14.525 -2.889 -2.879 1.00 97.44 179 PRO A C 1
ATOM 1394 O O . PRO A 1 179 ? -15.538 -2.257 -2.606 1.00 97.44 179 PRO A O 1
ATOM 1397 N N . HIS A 1 180 ? -13.373 -2.729 -2.218 1.00 97.19 180 HIS A N 1
ATOM 1398 C CA . HIS A 1 180 ? -13.175 -1.792 -1.110 1.00 97.19 180 HIS A CA 1
ATOM 1399 C C . HIS A 1 180 ? -12.525 -0.455 -1.531 1.00 97.19 180 HIS A C 1
ATOM 1401 O O . HIS A 1 180 ? -12.105 0.310 -0.660 1.00 97.19 180 HIS A O 1
ATOM 1407 N N . PHE A 1 181 ? -12.388 -0.192 -2.839 1.00 95.56 181 PHE A N 1
ATOM 1408 C CA . PHE A 1 181 ? -11.752 1.002 -3.422 1.00 95.56 181 PHE A CA 1
ATOM 1409 C C . PHE A 1 181 ? -12.578 1.573 -4.570 1.00 95.56 181 PHE A C 1
ATOM 1411 O O . PHE A 1 181 ? -12.864 2.785 -4.542 1.00 95.56 181 PHE A O 1
#

Radius of gyration: 31.49 Å; Cα contacts (8 Å, |Δi|>4): 358; chains: 1; bounding box: 118×32×37 Å

InterPro domains:
  IPR008663 Leukocyte cell-derived chemotaxin 2 [PTHR11329] (49-181)
  IPR011055 Duplicated hybrid motif [G3DSA:2.70.70.10] (46-181)